Protein AF-X1NZ89-F1 (afdb_monomer)

Foldseek 3Di:
DCVVVVHDDDDDDDPDPVSCVLVVLVVQLLVVLLLAEEEEEADLDDPPVVDDPCVVPPPCPDPVNQVVSCVPRNYHYDYDYLVRLVVLLVVDDLVNQVVVLVVVCVQAPEADQADSVLSSSLSSSLVSQVVVCVVSVHQAYEYQQVVCVVVVSGPAGNQVNQQVSLLVLRQYDYNSPPVSSSVQSSCCSSQVFGDDDFDWDQDVVVRDIDTDDSHHHLCRVNPDGHHHYFAADPVRSHGTD

Secondary structure (DSSP, 8-state):
-GGGGT--------S-GGGGHHHHHHHHHHHHHHT-EEEEE------GGGS-GGGSS-TTTSHHHHHHHHHHT--EEEEE-HHHHHHHHHHS-HHHHHHHHHHHHHHSSEESSS-HHHHHHHHHHHHHHHHHHHHTT-SEEEE-HHHHHHTT-SSS-SHHHHHHHHHTT--EESTT-HHHHHHHHHHHHHHSSPP---EEEEETTTTEEEEE-S---TTTTSS-PPP-EE---TTTS-S--

Structure (mmCIF, N/CA/C/O backbone):
data_AF-X1NZ89-F1
#
_entry.id   AF-X1NZ89-F1
#
loop_
_atom_site.group_PDB
_atom_site.id
_atom_site.type_symbol
_atom_site.label_atom_id
_atom_site.label_alt_id
_atom_site.label_comp_id
_atom_site.label_asym_id
_atom_site.label_entity_id
_atom_site.label_seq_id
_atom_site.pdbx_PDB_ins_code
_atom_site.Cartn_x
_atom_site.Cartn_y
_atom_site.Cartn_z
_atom_site.occupancy
_atom_site.B_iso_or_equiv
_atom_site.auth_seq_id
_atom_site.auth_comp_id
_atom_site.auth_asym_id
_atom_site.auth_atom_id
_atom_site.pdbx_PDB_model_num
ATOM 1 N N . GLY A 1 1 ? -19.855 11.292 36.347 1.00 72.06 1 GLY A N 1
ATOM 2 C CA . GLY A 1 1 ? -19.591 9.988 35.694 1.00 72.06 1 GLY A CA 1
ATOM 3 C C . GLY A 1 1 ? -18.723 10.187 34.463 1.00 72.06 1 GLY A C 1
ATOM 4 O O . GLY A 1 1 ? -18.708 11.294 33.949 1.00 72.06 1 GLY A O 1
ATOM 5 N N . LEU A 1 2 ? -18.028 9.150 33.982 1.00 78.50 2 LEU A N 1
ATOM 6 C CA . LEU A 1 2 ? -16.991 9.249 32.931 1.00 78.50 2 LEU A CA 1
ATOM 7 C C . LEU A 1 2 ? -17.423 10.021 31.665 1.00 78.50 2 LEU A C 1
ATOM 9 O O . LEU A 1 2 ? -16.663 10.844 31.164 1.00 78.50 2 LEU A O 1
ATOM 13 N N . ARG A 1 3 ? -18.667 9.837 31.193 1.00 74.81 3 ARG A N 1
ATOM 14 C CA . ARG A 1 3 ? -19.214 10.595 30.048 1.00 74.81 3 ARG A CA 1
ATOM 15 C C . ARG A 1 3 ? -19.341 12.099 30.318 1.00 74.81 3 ARG A C 1
ATOM 17 O O . ARG A 1 3 ? -19.045 12.898 29.440 1.00 74.81 3 ARG A O 1
ATOM 24 N N . ALA A 1 4 ? -19.732 12.486 31.534 1.00 80.00 4 ALA A N 1
ATOM 25 C CA . ALA A 1 4 ? -19.835 13.893 31.940 1.00 80.00 4 ALA A CA 1
ATOM 26 C C . ALA A 1 4 ? -18.459 14.582 32.018 1.00 80.00 4 ALA A C 1
ATOM 28 O O . ALA A 1 4 ? -18.379 15.802 31.968 1.00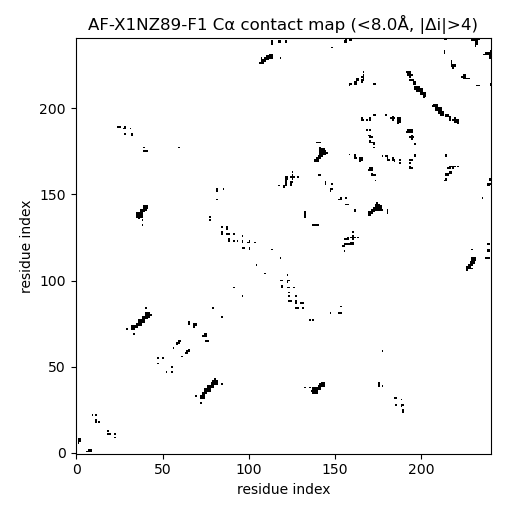 80.00 4 ALA A O 1
ATOM 29 N N . SER A 1 5 ? -17.381 13.799 32.101 1.00 83.69 5 SER A N 1
ATOM 30 C CA . SER A 1 5 ? -15.994 14.271 32.058 1.00 83.69 5 SER A CA 1
ATOM 31 C C . SER A 1 5 ? -15.418 14.311 30.633 1.00 83.69 5 SER A C 1
ATOM 33 O O . SER A 1 5 ? -14.216 14.492 30.473 1.00 83.69 5 SER A O 1
ATOM 35 N N . GLY A 1 6 ? -16.239 14.098 29.594 1.00 84.44 6 GLY A N 1
ATOM 36 C CA . GLY A 1 6 ? -15.806 14.117 28.191 1.00 84.44 6 GLY A CA 1
ATOM 37 C C . GLY A 1 6 ? -15.004 12.888 27.750 1.00 84.44 6 GLY A C 1
ATOM 38 O O . GLY A 1 6 ? -14.500 12.849 26.627 1.00 84.44 6 GLY A O 1
ATOM 39 N N . VAL A 1 7 ? -14.888 11.865 28.603 1.00 84.62 7 VAL A N 1
ATOM 40 C CA . VAL A 1 7 ? -14.206 10.614 28.258 1.00 84.62 7 VAL A CA 1
ATOM 41 C C . VAL A 1 7 ? -15.066 9.843 27.256 1.00 84.62 7 VAL A C 1
ATOM 43 O O . VAL A 1 7 ? -16.258 9.621 27.486 1.00 84.62 7 VAL A O 1
ATOM 46 N N . LYS A 1 8 ? -14.464 9.406 26.144 1.00 83.38 8 LYS A N 1
ATOM 47 C CA . LYS A 1 8 ? -15.113 8.487 25.199 1.00 83.38 8 LYS A CA 1
ATOM 48 C C . LYS A 1 8 ? -15.183 7.099 25.841 1.00 83.38 8 LYS A C 1
ATOM 50 O O . LYS A 1 8 ? -14.147 6.534 26.178 1.00 83.38 8 LYS A O 1
ATOM 55 N N . VAL A 1 9 ? -16.392 6.567 26.026 1.00 86.81 9 VAL A N 1
ATOM 56 C CA . VAL A 1 9 ? -16.633 5.290 26.722 1.00 86.81 9 VAL A CA 1
ATOM 57 C C . VAL A 1 9 ? -17.448 4.354 25.839 1.00 86.81 9 VAL A C 1
ATOM 59 O O . VAL A 1 9 ? -18.525 4.735 25.374 1.00 86.81 9 VAL A O 1
ATOM 62 N N . LEU A 1 10 ? -16.967 3.121 25.689 1.00 86.00 10 LEU A N 1
ATOM 63 C CA . LEU A 1 10 ? -17.721 1.986 25.163 1.00 86.00 10 LEU A CA 1
ATOM 64 C C . LEU A 1 10 ? -18.166 1.126 26.355 1.00 86.00 10 LEU A C 1
ATOM 66 O O . LEU A 1 10 ? -17.327 0.673 27.129 1.00 86.00 10 LEU A O 1
ATOM 70 N N . SER A 1 11 ? -19.476 0.978 26.558 1.00 88.75 11 SER A N 1
ATOM 71 C CA . SER A 1 11 ? -20.034 0.211 27.678 1.00 88.75 11 SER A CA 1
ATOM 72 C C . SER A 1 11 ? -20.469 -1.159 27.181 1.00 88.75 11 SER A C 1
ATOM 74 O O . SER A 1 11 ? -21.190 -1.244 26.192 1.00 88.75 11 SER A O 1
ATOM 76 N N . VAL A 1 12 ? -20.043 -2.201 27.889 1.00 91.62 12 VAL A N 1
ATOM 77 C CA . VAL A 1 12 ? -20.444 -3.589 27.653 1.00 91.62 12 VAL A CA 1
ATOM 78 C C . VAL A 1 12 ? -21.162 -4.055 28.909 1.00 91.62 12 VAL A C 1
ATOM 80 O O . VAL A 1 12 ? -20.612 -3.948 30.004 1.00 91.62 12 VAL A O 1
ATOM 83 N N . SER A 1 13 ? -22.403 -4.508 28.769 1.00 92.62 13 SER A N 1
ATOM 84 C CA . SER A 1 13 ? -23.182 -5.089 29.861 1.00 92.62 13 SER A CA 1
ATOM 85 C C . SER A 1 13 ? -23.548 -6.505 29.449 1.00 92.62 13 SER A C 1
ATOM 87 O O . SER A 1 13 ? -24.504 -6.707 28.709 1.00 92.62 13 SER A O 1
ATOM 89 N N . SER A 1 14 ? -22.723 -7.463 29.865 1.00 92.62 14 SER A N 1
ATOM 90 C CA . SER A 1 14 ? -22.901 -8.881 29.566 1.00 92.62 14 SER A CA 1
ATOM 91 C C . SER A 1 14 ? -22.328 -9.743 30.689 1.00 92.62 14 SER A C 1
ATOM 93 O O . SER A 1 14 ? -21.400 -9.324 31.386 1.00 92.62 14 SER A O 1
ATOM 95 N N . SER A 1 15 ? -22.897 -10.934 30.868 1.00 94.06 15 SER A N 1
ATOM 96 C CA . SER A 1 15 ? -22.348 -12.007 31.701 1.00 94.06 15 SER A CA 1
ATOM 97 C C . SER A 1 15 ? -21.377 -12.917 30.941 1.00 94.06 15 SER A C 1
ATOM 99 O O . SER A 1 15 ? -20.668 -13.692 31.577 1.00 94.06 15 SER A O 1
ATOM 101 N N . GLU A 1 16 ? -21.327 -12.822 29.609 1.00 96.12 16 GLU A N 1
ATOM 102 C CA . GLU A 1 16 ? -20.493 -13.657 28.744 1.00 96.12 16 GLU A CA 1
ATOM 103 C C . GLU A 1 16 ? -19.138 -12.980 28.465 1.00 96.12 16 GLU A C 1
ATOM 105 O O . GLU A 1 16 ? -19.098 -11.900 27.870 1.00 96.12 16 GLU A O 1
ATOM 110 N N . PRO A 1 17 ? -17.993 -13.593 28.827 1.00 91.69 17 PRO A N 1
ATOM 111 C CA . PRO A 1 17 ? -16.677 -12.993 28.588 1.00 91.69 17 PRO A CA 1
ATOM 112 C C . PRO A 1 17 ? -16.367 -12.713 27.110 1.00 91.69 17 PRO A C 1
ATOM 114 O O . PRO A 1 17 ? -15.635 -11.772 26.803 1.00 91.69 17 PRO A O 1
ATOM 117 N N . ASN A 1 18 ? -16.926 -13.510 26.193 1.00 95.75 18 ASN A N 1
ATOM 118 C CA . ASN A 1 18 ? -16.698 -13.366 24.752 1.00 95.75 18 ASN A CA 1
ATOM 119 C C . ASN A 1 18 ? -17.265 -12.057 24.183 1.00 95.75 18 ASN A C 1
ATOM 121 O O . ASN A 1 18 ? -16.735 -11.552 23.195 1.00 95.75 18 ASN A O 1
ATOM 125 N N . ASP A 1 19 ? -18.250 -11.445 24.843 1.00 94.81 19 ASP A N 1
ATOM 126 C CA . ASP A 1 19 ? -18.831 -10.168 24.414 1.00 94.81 19 ASP A CA 1
ATOM 127 C C . ASP A 1 19 ? -17.854 -8.991 24.578 1.00 94.81 19 ASP A C 1
ATOM 129 O O . ASP A 1 19 ? -18.090 -7.892 24.075 1.00 94.81 19 ASP A O 1
ATOM 133 N N . LEU A 1 20 ? -16.719 -9.204 25.256 1.00 93.62 20 LEU A N 1
ATOM 134 C CA . LEU A 1 20 ? -15.634 -8.227 25.344 1.00 93.62 20 LEU A CA 1
ATOM 135 C C . LEU A 1 20 ? -14.729 -8.219 24.105 1.00 93.62 20 LEU A C 1
ATOM 137 O O . LEU A 1 20 ? -14.008 -7.241 23.907 1.00 93.62 20 LEU A O 1
ATOM 141 N N . ILE A 1 21 ? -14.750 -9.261 23.266 1.00 93.00 21 ILE A N 1
ATOM 142 C CA . ILE A 1 21 ? -13.805 -9.414 22.148 1.00 93.00 21 ILE A CA 1
ATOM 143 C C . ILE A 1 21 ? -13.943 -8.263 21.142 1.00 93.00 21 ILE A C 1
ATOM 145 O O . ILE A 1 21 ? -12.955 -7.596 20.836 1.00 93.00 21 ILE A O 1
ATOM 149 N N . GLU A 1 22 ? -15.152 -7.979 20.654 1.00 91.56 22 GLU A N 1
ATOM 150 C CA . GLU A 1 22 ? -15.392 -6.898 19.684 1.00 91.56 22 GLU A CA 1
ATOM 151 C C . GLU A 1 22 ? -15.051 -5.495 20.239 1.00 91.56 22 GLU A C 1
ATOM 153 O O . GLU A 1 22 ? -14.319 -4.743 19.579 1.00 91.56 22 GLU A O 1
ATOM 158 N N . PRO A 1 23 ? -15.485 -5.124 21.463 1.00 93.50 23 PRO A N 1
ATOM 159 C CA . PRO A 1 23 ? -15.045 -3.903 22.136 1.00 93.50 23 PRO A CA 1
ATOM 160 C C . PRO A 1 23 ? -13.525 -3.769 22.253 1.00 93.50 23 PRO A C 1
ATOM 162 O O . PRO A 1 23 ? -12.972 -2.706 21.957 1.00 93.50 23 PRO A O 1
ATOM 165 N N . LEU A 1 24 ? -12.833 -4.836 22.659 1.00 93.69 24 LEU A N 1
ATOM 166 C CA . LEU A 1 24 ? -11.377 -4.832 22.796 1.00 93.69 24 LEU A CA 1
ATOM 167 C C . LEU A 1 24 ? -10.685 -4.700 21.436 1.00 93.69 24 LEU A C 1
ATOM 169 O O . LEU A 1 24 ? -9.751 -3.907 21.314 1.00 93.69 24 LEU A O 1
ATOM 173 N N . ASN A 1 25 ? -11.180 -5.384 20.400 1.00 93.69 25 ASN A N 1
ATOM 174 C CA . ASN A 1 25 ? -10.688 -5.241 19.026 1.00 93.69 25 ASN A CA 1
ATOM 175 C C . ASN A 1 25 ? -10.875 -3.812 18.499 1.00 93.69 25 ASN A C 1
ATOM 177 O O . ASN A 1 25 ? -9.984 -3.267 17.844 1.00 93.69 25 ASN A O 1
ATOM 181 N N . THR A 1 26 ? -11.987 -3.162 18.846 1.00 92.94 26 THR A N 1
ATOM 182 C CA . THR A 1 26 ? -12.236 -1.754 18.502 1.00 92.94 26 THR A CA 1
ATOM 183 C C . THR A 1 26 ? -11.223 -0.829 19.185 1.00 92.94 26 THR A C 1
ATOM 185 O O . THR A 1 26 ? -10.640 0.044 18.541 1.00 92.94 26 THR A O 1
ATOM 188 N N . ILE A 1 27 ? -10.957 -1.028 20.481 1.00 93.56 27 ILE A N 1
ATOM 189 C CA . ILE A 1 27 ? -9.958 -0.237 21.222 1.00 93.56 27 ILE A CA 1
ATOM 190 C C . ILE A 1 27 ? -8.552 -0.471 20.655 1.00 93.56 27 ILE A C 1
ATOM 192 O O . ILE A 1 27 ? -7.808 0.492 20.449 1.00 93.56 27 ILE A O 1
ATOM 196 N N . LYS A 1 28 ? -8.202 -1.728 20.357 1.00 95.44 28 LYS A N 1
ATOM 197 C CA . LYS A 1 28 ? -6.934 -2.096 19.718 1.00 95.44 28 LYS A CA 1
ATOM 198 C C . LYS A 1 28 ? -6.775 -1.407 18.362 1.00 95.44 28 LYS A C 1
ATOM 200 O O . LYS A 1 28 ? -5.748 -0.785 18.131 1.00 95.44 28 LYS A O 1
ATOM 205 N N . THR A 1 29 ? -7.808 -1.418 17.520 1.00 95.44 29 THR A N 1
ATOM 206 C CA . THR A 1 29 ? -7.816 -0.729 16.215 1.00 95.44 29 THR A CA 1
ATOM 207 C C . THR A 1 29 ? -7.494 0.758 16.364 1.00 95.44 29 THR A C 1
ATOM 209 O O . THR A 1 29 ? -6.679 1.298 15.621 1.00 95.44 29 THR A O 1
ATOM 212 N N . ILE A 1 30 ? -8.089 1.435 17.352 1.00 94.56 30 ILE A N 1
ATOM 213 C CA . ILE A 1 30 ? -7.799 2.852 17.623 1.00 94.56 30 ILE A CA 1
ATOM 214 C C . ILE A 1 30 ? -6.329 3.048 18.023 1.00 94.56 30 ILE A C 1
ATOM 216 O O . ILE A 1 30 ? -5.727 4.057 17.654 1.00 94.56 30 ILE A O 1
ATOM 220 N N . ALA A 1 31 ? -5.746 2.123 18.789 1.00 95.62 31 ALA A N 1
ATOM 221 C CA . ALA A 1 31 ? -4.328 2.171 19.138 1.00 95.62 31 ALA A CA 1
ATOM 222 C C . ALA A 1 31 ? -3.432 1.941 17.909 1.00 95.62 31 ALA A C 1
ATOM 224 O O . ALA A 1 31 ? -2.504 2.719 17.695 1.00 95.62 31 ALA A O 1
ATOM 225 N N . ASP A 1 32 ? -3.754 0.955 17.071 1.00 97.19 32 ASP A N 1
ATOM 226 C CA . ASP A 1 32 ? -3.005 0.637 15.851 1.00 97.19 32 ASP A CA 1
ATOM 227 C C . ASP A 1 32 ? -3.028 1.807 14.850 1.00 97.19 32 ASP A C 1
ATOM 229 O O . ASP A 1 32 ? -1.986 2.182 14.315 1.00 97.19 32 ASP A O 1
ATOM 233 N N . LEU A 1 33 ? -4.172 2.485 14.677 1.00 97.19 33 LEU A N 1
ATOM 234 C CA . LEU A 1 33 ? -4.273 3.695 13.844 1.00 97.19 33 LEU A CA 1
ATOM 235 C C . LEU A 1 33 ? -3.361 4.832 14.328 1.00 97.19 33 LEU A C 1
ATOM 237 O O . LEU A 1 33 ? -2.791 5.555 13.514 1.00 97.19 33 LEU A O 1
ATOM 241 N N . LYS A 1 34 ? -3.166 4.986 15.644 1.00 97.31 34 LYS A N 1
ATOM 242 C CA . LYS A 1 34 ? -2.241 5.997 16.193 1.00 97.31 34 LYS A CA 1
ATOM 243 C C . LYS A 1 34 ? -0.773 5.673 15.916 1.00 97.31 34 LYS A C 1
ATOM 245 O O . LYS A 1 34 ? 0.068 6.570 15.999 1.00 97.31 34 LYS A O 1
ATOM 250 N N . LEU A 1 35 ? -0.469 4.407 15.634 1.00 97.25 35 LEU A N 1
ATOM 251 C CA . LEU A 1 35 ? 0.860 3.919 15.272 1.00 97.25 35 LEU A CA 1
ATOM 252 C C . LEU A 1 35 ? 1.080 3.896 13.753 1.00 97.25 35 LEU A C 1
ATOM 254 O O . LEU A 1 35 ? 2.197 3.621 13.312 1.00 97.25 35 LEU A O 1
ATOM 258 N N . LEU A 1 36 ? 0.053 4.198 12.953 1.00 98.31 36 LEU A N 1
ATOM 259 C CA . LEU A 1 36 ? 0.172 4.272 11.503 1.00 98.31 36 LEU A CA 1
ATOM 260 C C . LEU A 1 36 ? 0.980 5.515 11.093 1.00 98.31 36 LEU A C 1
ATOM 262 O O . LEU A 1 36 ? 0.595 6.668 11.316 1.00 98.31 36 LEU A O 1
ATOM 266 N N . ARG A 1 37 ? 2.117 5.244 10.460 1.00 98.31 37 ARG A N 1
ATOM 267 C CA . ARG A 1 37 ? 3.016 6.183 9.800 1.00 98.31 37 ARG A CA 1
ATOM 268 C C . ARG A 1 37 ? 2.952 5.906 8.300 1.00 98.31 37 ARG A C 1
ATOM 270 O O . ARG A 1 37 ? 3.515 4.924 7.817 1.00 98.31 37 ARG A O 1
ATOM 277 N N . LEU A 1 38 ? 2.224 6.748 7.578 1.00 97.94 38 LEU A N 1
ATOM 278 C CA . LEU A 1 38 ? 1.963 6.587 6.153 1.00 97.94 38 LEU A CA 1
ATOM 279 C C . LEU A 1 38 ? 3.066 7.247 5.323 1.00 97.94 38 LEU A C 1
ATOM 281 O O . LEU A 1 38 ? 3.240 8.462 5.388 1.00 97.94 38 LEU A O 1
ATOM 285 N N . LEU A 1 39 ? 3.774 6.465 4.510 1.00 98.25 39 LEU A N 1
ATOM 286 C CA . LEU A 1 39 ? 4.661 6.993 3.479 1.00 98.25 39 LEU A CA 1
ATOM 287 C C . LEU A 1 39 ? 3.846 7.376 2.239 1.00 98.25 39 LEU A C 1
ATOM 289 O O . LEU A 1 39 ? 3.203 6.523 1.630 1.00 98.25 39 LEU A O 1
ATOM 293 N N . VAL A 1 40 ? 3.923 8.645 1.845 1.00 96.44 40 VAL A N 1
ATOM 294 C CA . VAL A 1 40 ? 3.316 9.181 0.622 1.00 96.44 40 VAL A CA 1
ATOM 295 C C . VAL A 1 40 ? 4.425 9.578 -0.345 1.00 96.44 40 VAL A C 1
ATOM 297 O O . VAL A 1 40 ? 5.171 10.528 -0.096 1.00 96.44 40 VAL A O 1
ATOM 300 N N . VAL A 1 41 ? 4.533 8.865 -1.467 1.00 96.31 41 VAL A N 1
ATOM 301 C CA . VAL A 1 41 ? 5.479 9.216 -2.533 1.00 96.31 41 VAL A CA 1
ATOM 302 C C . VAL A 1 41 ? 4.790 10.096 -3.574 1.00 96.31 41 VAL A C 1
ATOM 304 O O . VAL A 1 41 ? 3.903 9.647 -4.300 1.00 96.31 41 VAL A O 1
ATOM 307 N N . ARG A 1 42 ? 5.198 11.361 -3.656 1.00 91.19 42 ARG A N 1
ATOM 308 C CA . ARG A 1 42 ? 4.694 12.352 -4.617 1.00 91.19 42 ARG A CA 1
ATOM 309 C C . ARG A 1 42 ? 5.676 13.521 -4.688 1.00 91.19 42 ARG A C 1
ATOM 311 O O . ARG A 1 42 ? 6.270 13.901 -3.681 1.00 91.19 42 ARG A O 1
ATOM 318 N N . ASP A 1 43 ? 5.822 14.124 -5.862 1.00 87.19 43 ASP A N 1
ATOM 319 C CA . ASP A 1 43 ? 6.502 15.417 -5.974 1.00 87.19 43 ASP A CA 1
ATOM 320 C C . ASP A 1 43 ? 5.540 16.520 -5.520 1.00 87.19 43 ASP A C 1
ATOM 322 O O . ASP A 1 43 ? 4.428 16.615 -6.027 1.00 87.19 43 ASP A O 1
ATOM 326 N N . LEU A 1 44 ? 5.936 17.327 -4.536 1.00 74.69 44 LEU A N 1
ATOM 327 C CA . LEU A 1 44 ? 5.081 18.391 -3.990 1.00 74.69 44 LEU A CA 1
ATOM 328 C C . LEU A 1 44 ? 5.181 19.694 -4.797 1.00 74.69 44 LEU A C 1
ATOM 330 O O . LEU A 1 44 ? 4.255 20.504 -4.785 1.00 74.69 44 LEU A O 1
ATOM 334 N N . GLU A 1 45 ? 6.275 19.877 -5.534 1.00 67.75 45 GLU A N 1
ATOM 335 C CA . GLU A 1 45 ? 6.476 21.016 -6.425 1.00 67.75 45 GLU A CA 1
ATOM 336 C C . GLU A 1 45 ? 5.730 20.786 -7.745 1.00 67.75 45 GLU A C 1
ATOM 338 O O . GLU A 1 45 ? 6.087 19.911 -8.534 1.00 67.75 45 GLU A O 1
ATOM 343 N N . HIS A 1 46 ? 4.689 21.581 -7.993 1.00 61.31 46 HIS A N 1
ATOM 344 C CA . HIS A 1 46 ? 3.909 21.531 -9.227 1.00 61.31 46 HIS A CA 1
ATOM 345 C C . HIS A 1 46 ? 4.054 22.846 -9.993 1.00 61.31 46 HIS A C 1
ATOM 347 O O . HIS A 1 46 ? 4.072 23.930 -9.408 1.00 61.31 46 HIS A O 1
ATOM 353 N N . ASN A 1 47 ? 4.103 22.774 -11.328 1.00 59.34 47 ASN A N 1
ATOM 354 C CA . ASN A 1 47 ? 3.877 23.965 -12.141 1.00 59.34 47 ASN A CA 1
ATOM 355 C C . ASN A 1 47 ? 2.386 24.314 -12.087 1.00 59.34 47 ASN A C 1
ATOM 357 O O . ASN A 1 47 ? 1.586 23.792 -12.866 1.00 59.34 47 ASN A O 1
ATOM 361 N N . ASN A 1 48 ? 2.041 25.215 -11.172 1.00 58.59 48 ASN A N 1
ATOM 362 C CA . ASN A 1 48 ? 0.686 25.708 -10.951 1.00 58.59 48 ASN A CA 1
ATOM 363 C C . ASN A 1 48 ? 0.004 26.203 -12.246 1.00 58.59 48 ASN A C 1
ATOM 365 O O . ASN A 1 48 ? -1.198 26.049 -12.402 1.00 58.59 48 ASN A O 1
ATOM 369 N N . ALA A 1 49 ? 0.740 26.662 -13.263 1.00 61.41 49 ALA A N 1
ATOM 370 C CA . ALA A 1 49 ? 0.130 27.085 -14.528 1.00 61.41 49 ALA A CA 1
ATOM 371 C C . ALA A 1 49 ? -0.593 25.960 -15.308 1.00 61.41 49 ALA A C 1
ATOM 373 O O . ALA A 1 49 ? -1.320 26.252 -16.255 1.00 61.41 49 ALA A O 1
ATOM 374 N N . LYS A 1 50 ? -0.382 24.682 -14.956 1.00 58.06 50 LYS A N 1
ATOM 375 C CA . LYS A 1 50 ? -0.980 23.518 -15.637 1.00 58.06 50 LYS A CA 1
ATOM 376 C C . LYS A 1 50 ? -2.143 22.871 -14.878 1.00 58.06 50 LYS A C 1
ATOM 378 O O . LYS A 1 50 ? -2.714 21.907 -15.383 1.00 58.06 50 LYS A O 1
ATOM 383 N N . TYR A 1 51 ? -2.478 23.367 -13.688 1.00 57.09 51 TYR A N 1
ATOM 384 C CA . TYR A 1 51 ? -3.473 22.761 -12.805 1.00 57.09 51 TYR A CA 1
ATOM 385 C C . TYR A 1 51 ? -4.617 23.726 -12.504 1.00 57.09 51 TYR A C 1
ATOM 387 O O . TYR A 1 51 ? -4.444 24.942 -12.490 1.00 57.09 51 TYR A O 1
ATOM 395 N N . ASP A 1 52 ? -5.802 23.166 -12.260 1.00 59.38 52 ASP A N 1
ATOM 396 C CA . ASP A 1 52 ? -6.949 23.938 -11.792 1.00 59.38 52 ASP A CA 1
ATOM 397 C C . ASP A 1 52 ? -6.586 24.647 -10.472 1.00 59.38 52 ASP A C 1
ATOM 399 O O . ASP A 1 52 ? -6.125 23.976 -9.544 1.00 59.38 52 ASP A O 1
ATOM 403 N N . PRO A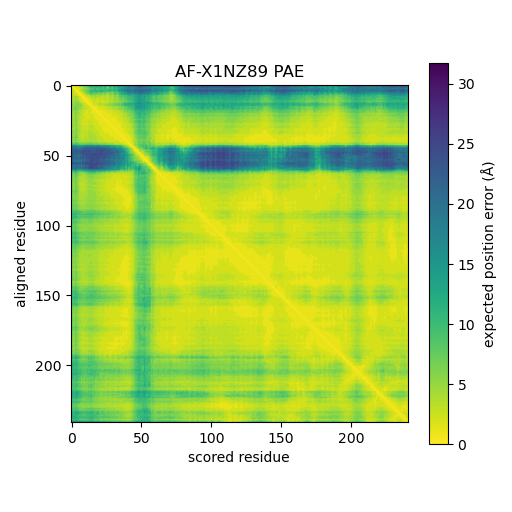 1 53 ? -6.818 25.965 -10.338 1.00 60.28 53 PRO A N 1
ATOM 404 C CA . PRO A 1 53 ? -6.497 26.711 -9.126 1.00 60.28 53 PRO A CA 1
ATOM 405 C C . PRO A 1 53 ? -7.090 26.162 -7.825 1.00 60.28 53 PRO A C 1
ATOM 407 O O . PRO A 1 53 ? -6.542 26.376 -6.746 1.00 60.28 53 PRO A O 1
ATOM 410 N N . ARG A 1 54 ? -8.190 25.405 -7.906 1.00 56.78 54 ARG A N 1
ATOM 411 C CA . ARG A 1 54 ? -8.805 24.714 -6.760 1.00 56.78 54 ARG A CA 1
ATOM 412 C C . ARG A 1 54 ? -7.968 23.533 -6.254 1.00 56.78 54 ARG A C 1
ATOM 414 O O . ARG A 1 54 ? -8.270 22.988 -5.195 1.00 56.78 54 ARG A O 1
ATOM 421 N N . MET A 1 55 ? -6.945 23.128 -7.004 1.00 54.12 55 MET A N 1
ATOM 422 C CA . MET A 1 55 ? -5.999 22.060 -6.677 1.00 54.12 55 MET A CA 1
ATOM 423 C C . MET A 1 55 ? -4.609 22.586 -6.277 1.00 54.12 55 MET A C 1
ATOM 425 O O . MET A 1 55 ? -3.717 21.771 -6.063 1.00 54.12 55 MET A O 1
ATOM 429 N N . TYR A 1 56 ? -4.413 23.910 -6.143 1.00 52.94 56 TYR A N 1
ATOM 430 C CA . TYR A 1 56 ? -3.117 24.507 -5.762 1.00 52.94 56 TYR A CA 1
ATOM 431 C C . TYR A 1 56 ? -2.619 24.099 -4.378 1.00 52.94 56 TYR A C 1
ATOM 433 O O . TYR A 1 56 ? -1.423 23.918 -4.181 1.00 52.94 56 TYR A O 1
ATOM 441 N N . GLU A 1 57 ? -3.539 23.875 -3.447 1.00 53.31 57 GLU A N 1
ATOM 442 C CA . GLU A 1 57 ? -3.297 23.046 -2.277 1.00 53.31 57 GLU A CA 1
ATOM 443 C C . GLU A 1 57 ? -4.417 22.015 -2.244 1.00 53.31 57 GLU A C 1
ATOM 445 O O . GLU A 1 57 ? -5.543 22.349 -1.855 1.00 53.31 57 GLU A O 1
ATOM 450 N N . PRO A 1 58 ? -4.183 20.767 -2.683 1.00 60.28 58 PRO A N 1
ATOM 451 C CA . PRO A 1 58 ? -5.208 19.755 -2.542 1.00 60.28 58 PRO A CA 1
ATOM 452 C C . PRO A 1 58 ? -5.518 19.661 -1.049 1.00 60.28 58 PRO A C 1
ATOM 454 O O . PRO A 1 58 ? -4.621 19.424 -0.233 1.00 60.28 58 PRO A O 1
ATOM 457 N N . ARG A 1 59 ? -6.792 19.872 -0.694 1.00 58.34 59 ARG A N 1
ATOM 458 C CA . ARG A 1 59 ? -7.307 19.906 0.690 1.00 58.34 59 ARG A CA 1
ATOM 459 C C . ARG A 1 59 ? -6.935 18.675 1.532 1.00 58.34 59 ARG A C 1
ATOM 461 O O . ARG A 1 59 ? -7.160 18.689 2.733 1.00 58.34 59 ARG A O 1
ATOM 468 N N . TRP A 1 60 ? -6.361 17.655 0.903 1.00 65.25 60 TRP A N 1
ATOM 469 C CA . TRP A 1 60 ? -6.060 16.313 1.390 1.00 65.25 60 TRP A CA 1
ATOM 470 C C . TRP A 1 60 ? -4.549 16.008 1.477 1.00 65.25 60 TRP A C 1
ATOM 472 O O . TRP A 1 60 ? -4.179 14.886 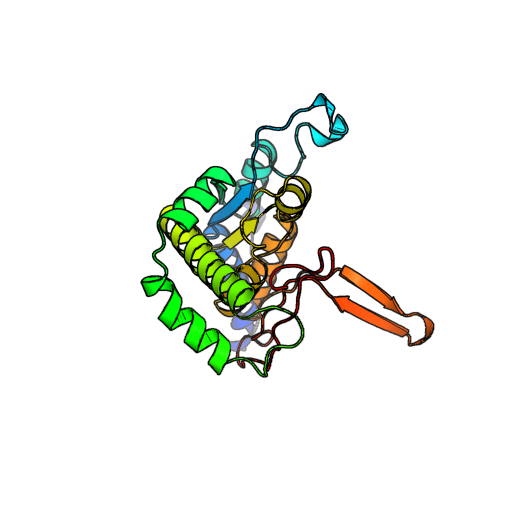1.786 1.00 65.25 60 TRP A O 1
ATOM 482 N N . ILE A 1 61 ? -3.643 16.954 1.181 1.00 69.88 61 ILE A N 1
ATOM 483 C CA . ILE A 1 61 ? -2.181 16.719 1.316 1.00 69.88 61 ILE A CA 1
ATOM 484 C C . ILE A 1 61 ? -1.429 17.831 2.062 1.00 69.88 61 ILE A C 1
ATOM 486 O O . ILE A 1 61 ? -0.293 17.632 2.499 1.00 69.88 61 ILE A O 1
ATOM 490 N N . GLY A 1 62 ? -2.060 18.993 2.251 1.00 76.06 62 GLY A N 1
ATOM 491 C CA . GLY A 1 62 ? -1.453 20.132 2.939 1.00 76.06 62 GLY A CA 1
ATOM 492 C C . GLY A 1 62 ? -1.304 19.946 4.461 1.00 76.06 62 GLY A C 1
ATOM 493 O O . GLY A 1 62 ? -1.913 19.048 5.056 1.00 76.06 62 GLY A O 1
ATOM 494 N N . PRO A 1 63 ? -0.552 20.833 5.142 1.00 81.38 63 PRO A N 1
ATOM 495 C CA . PRO A 1 63 ? -0.315 20.747 6.587 1.00 81.38 63 PRO A CA 1
ATOM 496 C C . PRO A 1 63 ? -1.598 20.735 7.431 1.00 81.38 63 PRO A C 1
ATOM 498 O O . PRO A 1 63 ? -1.631 20.138 8.505 1.00 81.38 63 PRO A O 1
ATOM 501 N N . ALA A 1 64 ? -2.667 21.388 6.961 1.00 84.75 64 ALA A N 1
ATOM 502 C CA . ALA A 1 64 ? -3.963 21.390 7.640 1.00 84.75 64 ALA A CA 1
ATOM 503 C C . ALA A 1 64 ? -4.593 19.991 7.700 1.00 84.75 64 ALA A C 1
ATOM 505 O O . ALA A 1 64 ? -5.079 19.584 8.753 1.00 84.75 64 ALA A O 1
ATOM 506 N N . TYR A 1 65 ? -4.526 19.238 6.604 1.00 86.81 65 TYR A N 1
ATOM 507 C CA . TYR A 1 65 ? -5.049 17.880 6.549 1.00 86.81 65 TYR A CA 1
ATOM 508 C C . TYR A 1 65 ? -4.199 16.908 7.367 1.00 86.81 65 TYR A C 1
ATOM 510 O O . TYR A 1 65 ? -4.741 16.107 8.118 1.00 86.81 65 TYR A O 1
ATOM 518 N N . GLN A 1 66 ? -2.871 17.048 7.343 1.00 89.38 66 GLN A N 1
ATOM 519 C CA . GLN A 1 66 ? -1.992 16.265 8.220 1.00 89.38 66 GLN A CA 1
ATOM 520 C C . GLN A 1 66 ? -2.319 16.487 9.705 1.00 89.38 66 GLN A C 1
ATOM 522 O O . GLN A 1 66 ? -2.401 15.528 10.473 1.00 89.38 66 GLN A O 1
ATOM 527 N N . ARG A 1 67 ? -2.569 17.742 10.113 1.00 90.81 67 ARG A N 1
ATOM 528 C CA . ARG A 1 67 ? -3.039 18.053 11.475 1.00 90.81 67 ARG A CA 1
ATOM 529 C C . ARG A 1 67 ? -4.383 17.396 11.773 1.00 90.81 67 ARG A C 1
ATOM 531 O O . ARG A 1 67 ? -4.545 16.850 12.860 1.00 90.81 67 ARG A O 1
ATOM 538 N N . LEU A 1 68 ? -5.315 17.416 10.820 1.00 92.19 68 LEU A N 1
ATOM 539 C CA . LEU A 1 68 ? -6.623 16.782 10.966 1.00 92.19 68 LEU A CA 1
ATOM 540 C C . LEU A 1 68 ? -6.498 15.264 11.157 1.00 92.19 68 LEU A C 1
ATOM 542 O O . LEU A 1 68 ? -7.061 14.725 12.106 1.00 92.19 68 LEU A O 1
ATOM 546 N N . LEU A 1 69 ? -5.708 14.584 10.323 1.00 93.75 69 LEU A N 1
ATOM 547 C CA . LEU A 1 69 ? -5.447 13.148 10.451 1.00 93.75 69 LEU A CA 1
ATOM 548 C C . LEU A 1 69 ? -4.792 12.802 11.787 1.00 93.75 69 LEU A C 1
ATOM 550 O O . LEU A 1 69 ? -5.202 11.848 12.456 1.00 93.75 69 LEU A O 1
ATOM 554 N N . LYS A 1 70 ? -3.828 13.617 12.227 1.00 95.25 70 LYS A N 1
ATOM 555 C CA . LYS A 1 70 ? -3.200 13.444 13.536 1.00 95.25 70 LYS A CA 1
ATOM 556 C C . LYS A 1 70 ? -4.196 13.642 14.678 1.00 95.25 70 LYS A C 1
ATOM 558 O O . LYS A 1 70 ? -4.161 12.887 15.644 1.00 95.25 70 LYS A O 1
ATOM 563 N N . GLN A 1 71 ? -5.083 14.629 14.576 1.00 94.94 71 GLN A N 1
ATOM 564 C CA . GLN A 1 71 ? -6.081 14.935 15.601 1.00 94.94 71 GLN A CA 1
ATOM 565 C C . GLN A 1 71 ? -7.182 13.869 15.686 1.00 94.94 71 GLN A C 1
ATOM 567 O O . GLN A 1 71 ? -7.587 13.502 16.789 1.00 94.94 71 GLN A O 1
ATOM 572 N N . ILE A 1 72 ? -7.681 13.387 14.544 1.00 93.81 72 ILE A N 1
ATOM 573 C CA . ILE A 1 72 ? -8.795 12.431 14.490 1.00 93.81 72 ILE A CA 1
ATOM 574 C C . ILE A 1 72 ? -8.308 11.007 14.766 1.00 93.81 72 ILE A C 1
ATOM 576 O O . ILE A 1 72 ? -8.866 10.327 15.628 1.00 93.81 72 ILE A O 1
ATOM 580 N N . PHE A 1 73 ? -7.272 10.562 14.051 1.00 95.50 73 PHE A N 1
ATOM 581 C CA . PHE A 1 73 ? -6.835 9.162 14.043 1.00 95.50 73 PHE A CA 1
ATOM 582 C C . PHE A 1 73 ? -5.495 8.937 14.750 1.00 95.50 73 PHE A C 1
ATOM 584 O O . PHE A 1 73 ? -5.197 7.822 15.165 1.00 95.50 73 PHE A O 1
ATOM 591 N N . GLY A 1 74 ? -4.681 9.983 14.915 1.00 96.44 74 GLY A N 1
ATOM 592 C CA . GLY A 1 74 ? -3.314 9.861 15.431 1.00 96.44 74 GLY A CA 1
ATOM 593 C C . GLY A 1 74 ? -2.266 9.515 14.373 1.00 96.44 74 GLY A C 1
ATOM 594 O O . GLY A 1 74 ? -1.091 9.408 14.728 1.00 96.44 74 GLY A O 1
ATOM 595 N N . ILE A 1 75 ? -2.673 9.423 13.106 1.00 97.31 75 ILE A N 1
ATOM 596 C CA . ILE A 1 75 ? -1.836 9.061 11.958 1.00 97.31 75 ILE A CA 1
ATOM 597 C C . ILE A 1 75 ? -0.807 10.161 11.679 1.00 97.31 75 ILE A C 1
ATOM 599 O O . ILE A 1 75 ? -1.096 11.352 11.816 1.00 97.31 75 ILE A O 1
ATOM 603 N N . THR A 1 76 ? 0.400 9.768 11.278 1.00 96.69 76 THR A N 1
ATOM 604 C CA . THR A 1 76 ? 1.433 10.687 10.768 1.00 96.69 76 THR A CA 1
ATOM 605 C C . THR A 1 76 ? 1.758 10.368 9.319 1.00 96.69 76 THR A C 1
ATOM 607 O O . THR A 1 76 ? 1.764 9.199 8.944 1.00 96.69 76 THR A O 1
ATOM 610 N N . ILE A 1 77 ? 2.076 11.389 8.526 1.00 95.00 77 ILE A N 1
ATOM 611 C CA . ILE A 1 77 ? 2.476 11.229 7.128 1.00 95.00 77 ILE A CA 1
ATOM 612 C C . ILE A 1 77 ? 3.953 11.584 6.978 1.00 95.00 77 ILE A C 1
ATOM 614 O O . ILE A 1 77 ? 4.400 12.609 7.485 1.00 95.00 77 ILE A O 1
ATOM 618 N N . GLU A 1 78 ? 4.677 10.746 6.247 1.00 95.50 78 GLU A N 1
ATOM 619 C CA . GLU A 1 78 ? 6.037 10.991 5.781 1.00 95.50 78 GLU A CA 1
ATOM 620 C C . GLU A 1 78 ? 6.008 11.150 4.262 1.00 95.50 78 GLU A C 1
ATOM 622 O O . GLU A 1 78 ? 5.469 10.296 3.557 1.00 95.50 78 GLU A O 1
ATOM 627 N N . PHE A 1 79 ? 6.598 12.224 3.740 1.00 94.12 79 PHE A N 1
ATOM 628 C CA . PHE A 1 79 ? 6.684 12.436 2.296 1.00 94.12 79 PHE A CA 1
ATOM 629 C C . PHE A 1 79 ? 8.034 11.986 1.738 1.00 94.12 79 PHE A C 1
ATOM 631 O O . PHE A 1 79 ? 9.085 12.123 2.374 1.00 94.12 79 PHE A O 1
ATOM 638 N N . ALA A 1 80 ? 7.995 11.493 0.504 1.00 96.06 80 ALA A N 1
ATOM 639 C CA . ALA A 1 80 ? 9.167 11.271 -0.329 1.00 96.06 80 ALA A CA 1
ATOM 640 C C . ALA A 1 80 ? 8.866 11.681 -1.775 1.00 96.06 80 ALA A C 1
ATOM 642 O O . ALA A 1 80 ? 7.734 11.583 -2.244 1.00 96.06 80 ALA A O 1
ATOM 643 N N . THR A 1 81 ? 9.889 12.129 -2.496 1.00 95.38 81 THR A N 1
ATOM 644 C CA . THR A 1 81 ? 9.762 12.508 -3.914 1.00 95.38 81 THR A CA 1
ATOM 645 C C . THR A 1 81 ? 9.971 11.302 -4.826 1.00 95.38 81 THR A C 1
ATOM 647 O O . THR A 1 81 ? 10.577 10.303 -4.421 1.00 95.38 81 THR A O 1
ATOM 650 N N . PHE A 1 82 ? 9.562 11.396 -6.096 1.00 95.50 82 PHE A N 1
ATOM 651 C CA . PHE A 1 82 ? 9.921 10.359 -7.071 1.00 95.50 82 PHE A CA 1
ATOM 652 C C . PHE A 1 82 ? 11.440 10.265 -7.241 1.00 95.50 82 PHE A C 1
ATOM 654 O O . PHE A 1 82 ? 11.974 9.165 -7.367 1.00 95.50 82 PHE A O 1
ATOM 661 N N . LYS A 1 83 ? 12.155 11.396 -7.164 1.00 95.75 83 LYS A N 1
ATOM 662 C CA . LYS A 1 83 ? 13.626 11.432 -7.191 1.00 95.75 83 LYS A CA 1
ATOM 663 C C . LYS A 1 83 ? 14.238 10.630 -6.042 1.00 95.75 83 LYS A C 1
ATOM 665 O O . LYS A 1 83 ? 15.192 9.884 -6.258 1.00 95.75 83 LYS A O 1
ATOM 670 N N . GLU A 1 84 ? 13.695 10.766 -4.833 1.00 97.44 84 GLU A N 1
ATOM 671 C CA . GLU A 1 84 ? 14.134 9.973 -3.685 1.00 97.44 84 GLU A CA 1
ATOM 672 C C . GLU A 1 84 ? 13.900 8.481 -3.944 1.00 97.44 84 GLU A C 1
ATOM 674 O O . GLU A 1 84 ? 14.851 7.707 -3.841 1.00 97.44 84 GLU A O 1
ATOM 679 N N . LEU A 1 85 ? 12.700 8.084 -4.387 1.00 97.88 85 LEU A N 1
ATOM 680 C CA . LEU A 1 85 ? 12.380 6.689 -4.719 1.00 97.88 85 LEU A CA 1
ATOM 681 C C . LEU A 1 85 ? 13.341 6.108 -5.777 1.00 97.88 85 LEU A C 1
ATOM 683 O O . LEU A 1 85 ? 13.888 5.020 -5.591 1.00 97.88 85 LEU A O 1
ATOM 687 N N . ILE A 1 86 ? 13.603 6.851 -6.856 1.00 97.62 86 ILE A N 1
ATOM 688 C CA . ILE A 1 86 ? 14.536 6.456 -7.926 1.00 97.62 86 ILE A CA 1
ATOM 689 C C . ILE A 1 86 ? 15.955 6.288 -7.377 1.00 97.62 86 ILE A C 1
ATOM 691 O O . ILE A 1 86 ? 16.622 5.309 -7.696 1.00 97.62 86 ILE A O 1
ATOM 695 N N . SER A 1 87 ? 16.400 7.167 -6.474 1.00 97.81 87 SER A N 1
ATOM 696 C CA . SER A 1 87 ? 17.731 7.040 -5.870 1.00 97.81 87 SER A CA 1
ATOM 697 C C . SER A 1 87 ? 17.916 5.728 -5.096 1.00 97.81 87 SER A C 1
ATOM 699 O O . SER A 1 87 ? 19.027 5.204 -5.028 1.00 97.81 87 SER A O 1
ATOM 701 N N . TYR A 1 88 ? 16.844 5.174 -4.519 1.00 97.94 88 TYR A N 1
ATOM 702 C CA . TYR A 1 88 ? 16.873 3.841 -3.916 1.00 97.94 88 TYR A CA 1
ATOM 703 C C . TYR A 1 88 ? 16.854 2.754 -4.991 1.00 97.94 88 TYR A C 1
ATOM 705 O O . TYR A 1 88 ? 17.595 1.778 -4.870 1.00 97.94 88 TYR A O 1
ATOM 713 N N . TYR A 1 89 ? 16.067 2.932 -6.054 1.00 97.75 89 TYR A N 1
ATOM 714 C CA . TYR A 1 89 ? 16.023 2.014 -7.194 1.00 97.75 89 TYR A CA 1
ATOM 715 C C . TYR A 1 89 ? 17.395 1.797 -7.831 1.00 97.75 89 TYR A C 1
ATOM 717 O O . TYR A 1 89 ? 17.792 0.650 -8.047 1.00 97.75 89 TYR A O 1
ATOM 725 N N . ASP A 1 90 ? 18.153 2.870 -8.033 1.00 96.75 90 ASP A N 1
ATOM 726 C CA . ASP A 1 90 ? 19.490 2.813 -8.626 1.00 96.75 90 ASP A CA 1
ATOM 727 C C . ASP A 1 90 ? 20.522 2.153 -7.697 1.00 96.75 90 ASP A C 1
ATOM 729 O O . ASP A 1 90 ? 21.481 1.533 -8.157 1.00 96.75 90 ASP A O 1
ATOM 733 N N . LYS A 1 91 ? 20.315 2.230 -6.375 1.00 96.44 91 LYS A N 1
ATOM 734 C CA . LYS A 1 91 ? 21.200 1.619 -5.367 1.00 96.44 91 LYS A CA 1
ATOM 735 C C . LYS A 1 91 ? 20.952 0.125 -5.163 1.00 96.44 91 LYS A C 1
ATOM 737 O O . LYS A 1 91 ? 21.856 -0.576 -4.700 1.00 96.44 91 LYS A O 1
ATOM 742 N N . ILE A 1 92 ? 19.750 -0.380 -5.451 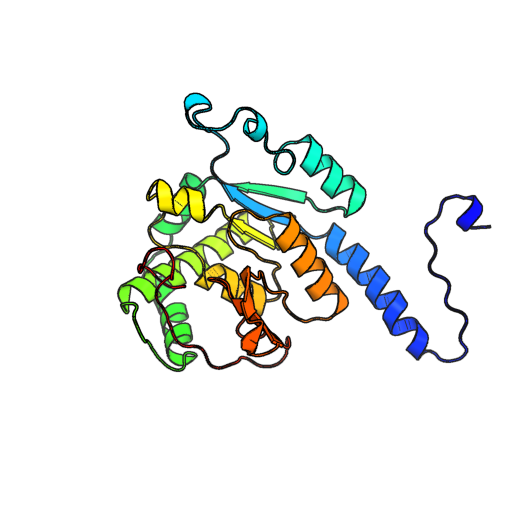1.00 94.88 92 ILE A N 1
ATOM 743 C CA . ILE A 1 92 ? 19.473 -1.817 -5.348 1.00 94.88 92 ILE A CA 1
ATOM 744 C C . ILE A 1 92 ? 20.195 -2.542 -6.482 1.00 94.88 92 ILE A C 1
ATOM 746 O O . ILE A 1 92 ? 19.913 -2.333 -7.662 1.00 94.88 92 ILE A O 1
ATOM 750 N N . LYS A 1 93 ? 21.109 -3.444 -6.120 1.00 94.88 93 LYS A N 1
ATOM 751 C CA . LYS A 1 93 ? 21.793 -4.302 -7.091 1.00 94.88 93 LYS A CA 1
ATOM 752 C C . LYS A 1 93 ? 20.846 -5.393 -7.580 1.00 94.88 93 LYS A C 1
ATOM 754 O O . L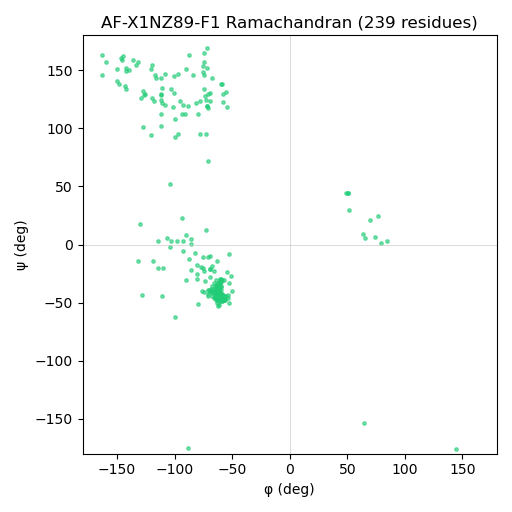YS A 1 93 ? 20.059 -5.938 -6.806 1.00 94.88 93 LYS A O 1
ATOM 759 N N . ASP A 1 94 ? 20.986 -5.785 -8.839 1.00 93.88 94 ASP A N 1
ATOM 760 C CA . ASP A 1 94 ? 20.155 -6.839 -9.432 1.00 93.88 94 ASP A CA 1
ATOM 761 C C . ASP A 1 94 ? 20.322 -8.183 -8.703 1.00 93.88 94 ASP A C 1
ATOM 763 O O . ASP A 1 94 ? 19.346 -8.903 -8.489 1.00 93.88 94 ASP A O 1
ATOM 767 N N . SER A 1 95 ? 21.519 -8.465 -8.177 1.00 95.12 95 SER A N 1
ATOM 768 C CA . SER A 1 95 ? 21.774 -9.635 -7.325 1.00 95.12 95 SER A CA 1
ATOM 769 C C . SER A 1 95 ? 20.910 -9.673 -6.058 1.00 95.12 95 SER A C 1
ATOM 771 O O . SER A 1 95 ? 20.549 -10.754 -5.603 1.00 95.12 95 SER A O 1
ATOM 773 N N . GLN A 1 96 ? 20.523 -8.514 -5.512 1.00 94.62 96 GLN A N 1
ATOM 774 C CA . GLN A 1 96 ? 19.627 -8.421 -4.351 1.00 94.62 96 GLN A CA 1
ATOM 775 C C . GLN A 1 96 ? 18.160 -8.667 -4.729 1.00 94.62 96 GLN A C 1
ATOM 777 O O . GLN A 1 96 ? 17.353 -8.976 -3.859 1.00 94.62 96 GLN A O 1
ATOM 782 N N . THR A 1 97 ? 17.816 -8.532 -6.013 1.00 97.38 97 THR A N 1
ATOM 783 C CA . THR A 1 97 ? 16.452 -8.724 -6.533 1.00 97.38 97 THR A CA 1
ATOM 784 C C . THR A 1 97 ? 16.212 -10.172 -6.952 1.00 97.38 97 THR A C 1
ATOM 786 O O . THR A 1 97 ? 15.100 -10.674 -6.824 1.00 97.38 97 THR A O 1
ATOM 789 N N . GLN A 1 98 ? 17.260 -10.868 -7.401 1.00 97.69 98 GLN A N 1
ATOM 790 C CA . GLN A 1 98 ? 17.162 -12.194 -8.011 1.00 97.69 98 GLN A CA 1
ATOM 791 C C . GLN A 1 98 ? 16.409 -13.225 -7.157 1.00 97.69 98 GLN A C 1
ATOM 793 O O . GLN A 1 98 ? 15.583 -13.971 -7.684 1.00 97.69 98 GLN A O 1
ATOM 798 N N . ALA A 1 99 ? 16.682 -13.268 -5.851 1.00 97.00 99 ALA A N 1
ATOM 799 C CA . ALA A 1 99 ? 16.040 -14.218 -4.947 1.00 97.00 99 ALA A CA 1
ATOM 800 C C . ALA A 1 99 ? 14.533 -13.957 -4.826 1.00 97.00 99 ALA A C 1
ATOM 802 O O . ALA A 1 99 ? 13.736 -14.886 -4.918 1.00 97.00 99 ALA A O 1
ATOM 803 N N . GLU A 1 100 ? 14.138 -12.693 -4.668 1.00 97.56 100 GLU A N 1
ATOM 804 C CA . GLU A 1 100 ? 12.730 -12.325 -4.544 1.00 97.56 100 GLU A CA 1
ATOM 805 C C . GLU A 1 100 ? 11.993 -12.507 -5.873 1.00 97.56 100 GLU A C 1
ATOM 807 O O . GLU A 1 100 ? 10.891 -13.043 -5.908 1.00 97.56 100 GLU A O 1
ATOM 812 N N . TYR A 1 101 ? 12.643 -12.166 -6.985 1.00 98.38 101 TYR A N 1
ATOM 813 C CA . TYR A 1 101 ? 12.107 -12.382 -8.325 1.00 98.38 101 TYR A CA 1
ATOM 814 C C . TYR A 1 101 ? 11.784 -13.858 -8.578 1.00 98.38 101 TYR A C 1
ATOM 816 O O . TYR A 1 101 ? 10.708 -14.176 -9.082 1.00 98.38 101 TYR A O 1
ATOM 824 N N . LYS A 1 102 ? 12.679 -14.767 -8.172 1.00 98.06 102 LYS A N 1
ATOM 825 C CA . LYS A 1 102 ? 12.441 -16.209 -8.269 1.00 98.06 102 LYS A CA 1
ATOM 826 C C . LYS A 1 102 ? 11.219 -16.641 -7.449 1.00 98.06 102 LYS A C 1
ATOM 828 O O . LYS A 1 102 ? 10.375 -17.343 -7.994 1.00 98.06 102 LYS A O 1
ATOM 833 N N . LYS A 1 103 ? 11.075 -16.166 -6.204 1.00 96.44 103 LYS A N 1
ATOM 834 C CA . LYS A 1 103 ? 9.898 -16.472 -5.368 1.00 96.44 103 LYS A CA 1
ATOM 835 C C . LYS A 1 103 ? 8.593 -15.999 -6.004 1.00 96.44 103 LYS A C 1
ATOM 837 O O . LYS A 1 103 ? 7.611 -16.730 -5.988 1.00 96.44 103 LYS A O 1
ATOM 842 N N . PHE A 1 104 ? 8.580 -14.793 -6.572 1.00 97.12 104 PHE A N 1
ATOM 843 C CA . PHE A 1 104 ? 7.410 -14.264 -7.274 1.00 97.12 104 PHE A CA 1
ATOM 844 C C . PHE A 1 104 ? 7.037 -15.129 -8.484 1.00 97.12 104 PHE A C 1
ATOM 846 O O . PHE A 1 104 ? 5.868 -15.441 -8.676 1.00 97.12 104 PHE A O 1
ATOM 853 N N . LEU A 1 105 ? 8.016 -15.580 -9.274 1.00 97.44 105 LEU A N 1
ATOM 854 C CA . LEU A 1 105 ? 7.739 -16.499 -10.380 1.00 97.44 105 LEU A CA 1
ATOM 855 C C . LEU A 1 105 ? 7.183 -17.844 -9.896 1.00 97.44 105 LEU A C 1
ATOM 857 O O . LEU A 1 105 ? 6.188 -18.312 -10.443 1.00 97.44 105 LEU A O 1
ATOM 861 N N . GLU A 1 106 ? 7.805 -18.440 -8.877 1.00 96.12 106 GLU A N 1
ATOM 862 C CA . GLU A 1 106 ? 7.407 -19.738 -8.313 1.00 96.12 106 GLU A CA 1
ATOM 863 C C . GLU A 1 106 ? 6.031 -19.698 -7.638 1.00 96.12 106 GLU A C 1
ATOM 865 O O . GLU A 1 106 ? 5.299 -20.681 -7.688 1.00 96.12 106 GLU A O 1
ATOM 870 N N . GLY A 1 107 ? 5.664 -18.566 -7.033 1.00 94.44 107 GLY A N 1
ATOM 871 C CA . GLY A 1 107 ? 4.358 -18.364 -6.406 1.00 94.44 107 GLY A CA 1
ATOM 872 C C . GLY A 1 107 ? 3.239 -17.969 -7.375 1.00 94.44 107 GLY A C 1
ATOM 873 O O . GLY A 1 107 ? 2.089 -17.880 -6.954 1.00 94.44 107 GLY A O 1
ATOM 874 N N . SER A 1 108 ? 3.551 -17.698 -8.645 1.00 96.56 108 SER A N 1
ATOM 875 C CA . SER A 1 108 ? 2.556 -17.305 -9.649 1.00 96.56 108 SER A CA 1
ATOM 876 C C . SER A 1 108 ? 1.973 -18.512 -10.388 1.00 96.56 108 SER A C 1
ATOM 878 O O . SER A 1 108 ? 2.656 -19.505 -10.627 1.00 96.56 108 SER A O 1
ATOM 880 N N . ALA A 1 109 ? 0.726 -18.398 -10.845 1.00 97.50 109 ALA A N 1
ATOM 881 C CA . ALA A 1 109 ? 0.109 -19.359 -11.762 1.00 97.50 109 ALA A CA 1
ATOM 882 C C . ALA A 1 109 ? 0.628 -19.217 -13.208 1.00 97.50 109 ALA A C 1
ATOM 884 O O . ALA A 1 109 ? 0.346 -20.056 -14.065 1.00 97.50 109 ALA A O 1
ATOM 885 N N . GLY A 1 110 ? 1.373 -18.148 -13.498 1.00 97.31 110 GLY A N 1
ATOM 886 C CA . GLY A 1 110 ? 2.023 -17.924 -14.780 1.00 97.31 110 GLY A CA 1
ATOM 887 C C . GLY A 1 110 ? 2.061 -16.459 -15.198 1.00 97.31 110 GLY A C 1
ATOM 888 O O . GLY A 1 110 ? 1.620 -15.551 -14.493 1.00 97.31 110 GLY A O 1
ATOM 889 N N . ILE A 1 111 ? 2.580 -16.241 -16.400 1.00 98.00 111 ILE A N 1
ATOM 890 C CA . ILE A 1 111 ? 2.711 -14.928 -17.032 1.00 98.00 111 ILE A CA 1
ATOM 891 C C . ILE A 1 111 ? 1.761 -14.894 -18.227 1.00 98.00 111 ILE A C 1
ATOM 893 O O . ILE A 1 111 ? 1.777 -15.825 -19.033 1.00 98.00 111 ILE A O 1
ATOM 897 N N . LYS A 1 112 ? 0.930 -13.853 -18.339 1.00 97.06 112 LYS A N 1
ATOM 898 C CA . LYS A 1 112 ? 0.017 -13.684 -19.480 1.00 97.06 112 LYS A CA 1
ATOM 899 C C . LYS A 1 112 ? 0.580 -12.697 -20.497 1.00 97.06 112 LYS A C 1
ATOM 901 O O . LYS A 1 112 ? 0.869 -13.102 -21.616 1.00 97.06 112 LYS A O 1
ATOM 906 N N . GLU A 1 113 ? 0.769 -11.439 -20.105 1.00 97.12 113 GLU A N 1
ATOM 907 C CA . GLU A 1 113 ? 1.225 -10.372 -21.006 1.00 97.12 113 GLU A CA 1
ATOM 908 C C . GLU A 1 113 ? 2.647 -9.830 -20.738 1.00 97.12 113 GLU A C 1
ATOM 910 O O . GLU A 1 113 ? 3.380 -9.635 -21.709 1.00 97.12 113 GLU A O 1
ATOM 915 N N . PRO A 1 114 ? 3.087 -9.550 -19.491 1.00 97.56 114 PRO A N 1
ATOM 916 C CA . PRO A 1 114 ? 4.319 -8.791 -19.273 1.00 97.56 114 PRO A CA 1
ATOM 917 C C . PRO A 1 114 ? 5.575 -9.630 -19.522 1.00 97.56 114 PRO A C 1
ATOM 919 O O . PRO A 1 114 ? 5.591 -10.847 -19.342 1.00 97.56 114 PRO A O 1
ATOM 922 N N . SER A 1 115 ? 6.683 -8.978 -19.880 1.00 97.81 115 SER A N 1
ATOM 923 C CA . SER A 1 115 ? 7.951 -9.688 -20.045 1.00 97.81 115 SER A CA 1
ATOM 924 C C . SER A 1 115 ? 8.571 -10.062 -18.692 1.00 97.81 115 SER A C 1
ATOM 926 O O . SER A 1 115 ? 8.375 -9.391 -17.678 1.00 97.81 115 SER A O 1
ATOM 928 N N . LYS A 1 116 ? 9.440 -11.080 -18.680 1.00 97.69 116 LYS A N 1
ATOM 929 C CA . LYS A 1 116 ? 10.281 -11.411 -17.510 1.00 97.69 116 LYS A CA 1
ATOM 930 C C . LYS A 1 116 ? 11.084 -10.206 -16.997 1.00 97.69 116 LYS A C 1
ATOM 932 O O . LYS A 1 116 ? 11.301 -10.070 -15.796 1.00 97.69 116 LYS A O 1
ATOM 937 N N . LYS A 1 117 ? 11.496 -9.309 -17.900 1.00 97.81 117 LYS A N 1
ATOM 938 C CA . LYS A 1 117 ? 12.204 -8.069 -17.557 1.00 97.81 117 LYS A CA 1
ATOM 939 C C . LYS A 1 117 ? 11.295 -7.082 -16.822 1.00 97.81 117 LYS A C 1
ATOM 941 O O . LYS A 1 117 ? 11.752 -6.447 -15.876 1.00 97.81 117 LYS A O 1
ATOM 946 N N . ASP A 1 118 ? 10.035 -6.961 -17.230 1.00 98.12 118 ASP A N 1
ATOM 947 C CA . ASP A 1 118 ? 9.063 -6.088 -16.560 1.00 98.12 118 ASP A CA 1
ATOM 948 C C . ASP A 1 118 ? 8.743 -6.601 -15.158 1.00 98.12 118 ASP A C 1
ATOM 950 O O . ASP A 1 118 ? 8.762 -5.827 -14.203 1.00 98.12 118 ASP A O 1
ATOM 954 N N . ILE A 1 119 ? 8.576 -7.918 -15.010 1.00 98.44 119 ILE A N 1
ATOM 955 C CA . ILE A 1 119 ? 8.388 -8.555 -13.701 1.00 98.44 119 ILE A CA 1
ATOM 956 C C . ILE A 1 119 ? 9.608 -8.316 -12.808 1.00 98.44 119 ILE A C 1
ATOM 958 O O . ILE A 1 119 ? 9.457 -7.913 -11.658 1.00 98.44 119 ILE A O 1
ATOM 962 N N . PHE A 1 120 ? 10.827 -8.480 -13.330 1.00 98.56 120 PHE A N 1
ATOM 963 C CA . PHE A 1 120 ? 12.042 -8.208 -12.560 1.00 98.56 120 PHE A CA 1
ATOM 964 C C . PHE A 1 120 ? 12.100 -6.758 -12.057 1.00 98.56 120 PHE A C 1
ATOM 966 O O . PHE A 1 120 ? 12.398 -6.521 -10.886 1.00 98.56 120 PHE A O 1
ATOM 973 N N . LYS A 1 121 ? 11.765 -5.779 -12.910 1.00 98.31 121 LYS A N 1
ATOM 974 C CA . LYS A 1 121 ? 11.679 -4.367 -12.505 1.00 98.31 121 LYS A CA 1
ATOM 975 C C . LYS A 1 121 ? 10.611 -4.143 -11.435 1.00 98.31 121 LYS A C 1
ATOM 977 O O . LYS A 1 121 ? 10.870 -3.415 -10.481 1.00 98.31 121 LYS A O 1
ATOM 982 N N . ALA A 1 122 ? 9.434 -4.755 -11.576 1.00 98.19 122 ALA A N 1
ATOM 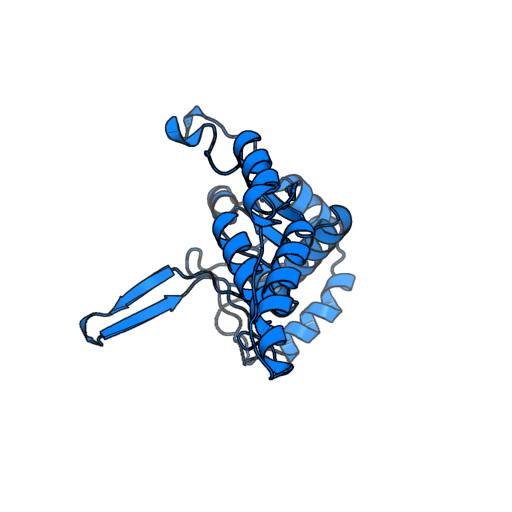983 C CA . ALA A 1 122 ? 8.343 -4.633 -10.609 1.00 98.19 122 ALA A CA 1
ATOM 984 C C . ALA A 1 122 ? 8.744 -5.192 -9.234 1.00 98.19 122 ALA A C 1
ATOM 986 O O . ALA A 1 122 ? 8.531 -4.540 -8.212 1.00 98.19 122 ALA A O 1
ATOM 987 N N . VAL A 1 123 ? 9.427 -6.341 -9.202 1.00 98.50 123 VAL A N 1
ATOM 988 C CA . VAL A 1 123 ? 9.972 -6.916 -7.963 1.00 98.50 123 VAL A CA 1
ATOM 989 C C . VAL A 1 123 ? 11.081 -6.041 -7.375 1.00 98.50 123 VAL A C 1
ATOM 991 O O . VAL A 1 123 ? 11.120 -5.821 -6.164 1.00 98.50 123 VAL A O 1
ATOM 994 N N . LYS A 1 124 ? 11.957 -5.471 -8.211 1.00 98.56 124 LYS A N 1
ATOM 995 C CA . LYS A 1 124 ? 12.954 -4.492 -7.757 1.00 98.56 124 LYS A CA 1
ATOM 996 C C . LYS A 1 124 ? 12.278 -3.281 -7.114 1.00 98.56 124 LYS A C 1
ATOM 998 O O . LYS A 1 124 ? 12.688 -2.865 -6.036 1.00 98.56 124 LYS A O 1
ATOM 1003 N N . MET A 1 125 ? 11.211 -2.761 -7.726 1.00 98.38 125 MET A N 1
ATOM 1004 C CA . MET A 1 125 ? 10.423 -1.653 -7.181 1.00 98.38 125 MET A CA 1
ATOM 1005 C C . MET A 1 125 ? 9.776 -2.007 -5.835 1.00 98.38 125 MET A C 1
ATOM 1007 O O . MET A 1 125 ? 9.806 -1.188 -4.923 1.00 98.38 125 MET A O 1
ATOM 1011 N N . TYR A 1 126 ? 9.280 -3.234 -5.652 1.00 98.44 126 TYR A N 1
ATOM 1012 C CA . TYR A 1 126 ? 8.821 -3.713 -4.341 1.00 98.44 1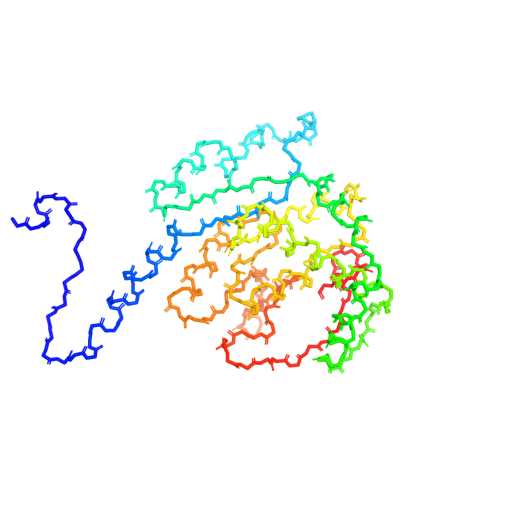26 TYR A CA 1
ATOM 1013 C C . TYR A 1 126 ? 9.915 -3.613 -3.266 1.00 98.44 126 TYR A C 1
ATOM 1015 O O . TYR A 1 126 ? 9.680 -3.056 -2.192 1.00 98.44 126 TYR A O 1
ATOM 1023 N N . LEU A 1 127 ? 11.132 -4.075 -3.565 1.00 98.56 127 LEU A N 1
ATOM 1024 C CA . LEU A 1 127 ? 12.254 -3.979 -2.627 1.00 98.56 127 LEU A CA 1
ATOM 1025 C C . LEU A 1 127 ? 12.645 -2.524 -2.331 1.00 98.56 127 LEU A C 1
ATOM 1027 O O . LEU A 1 127 ? 13.015 -2.210 -1.200 1.00 98.56 127 LEU A O 1
ATOM 1031 N N . VAL A 1 128 ? 12.554 -1.638 -3.327 1.00 98.50 128 VAL A N 1
ATOM 1032 C CA . VAL A 1 128 ? 12.776 -0.194 -3.159 1.00 98.50 128 VAL A CA 1
ATOM 1033 C C . VAL A 1 128 ? 11.765 0.408 -2.201 1.00 98.50 128 VAL A C 1
ATOM 1035 O O . VAL A 1 128 ? 12.167 1.057 -1.237 1.00 98.50 128 VAL A O 1
ATOM 1038 N N . VAL A 1 129 ? 10.474 0.174 -2.447 1.00 98.62 129 VAL A N 1
ATOM 1039 C CA . VAL A 1 129 ? 9.392 0.687 -1.604 1.00 98.62 129 VAL A CA 1
ATOM 1040 C C . VAL A 1 129 ? 9.579 0.202 -0.171 1.00 98.62 129 VAL A C 1
ATOM 1042 O O . VAL A 1 129 ? 9.573 1.018 0.746 1.00 98.62 129 VAL A O 1
ATOM 1045 N N . LYS A 1 130 ? 9.863 -1.092 0.025 1.00 98.31 130 LYS A N 1
ATOM 1046 C CA . LYS A 1 130 ? 10.116 -1.656 1.354 1.00 98.31 130 LYS A CA 1
ATOM 1047 C C . LYS A 1 130 ? 11.282 -0.962 2.070 1.00 98.31 130 LYS A C 1
ATOM 1049 O O . LYS A 1 130 ? 11.129 -0.544 3.212 1.00 98.31 130 LYS A O 1
ATOM 1054 N N . ARG A 1 131 ? 12.425 -0.777 1.398 1.00 98.31 131 ARG A N 1
ATOM 1055 C CA . ARG A 1 131 ? 13.590 -0.086 1.986 1.00 98.31 131 ARG A CA 1
ATOM 1056 C C . ARG A 1 131 ? 13.308 1.376 2.308 1.00 98.31 131 ARG A C 1
ATOM 1058 O O . ARG A 1 131 ? 13.807 1.882 3.308 1.00 98.31 131 ARG A O 1
ATOM 1065 N N . LEU A 1 132 ? 12.542 2.062 1.462 1.00 98.56 132 LEU A N 1
ATOM 1066 C CA . LEU A 1 132 ? 12.176 3.452 1.709 1.00 98.56 132 LEU A CA 1
ATOM 1067 C C . LEU A 1 132 ? 11.208 3.565 2.893 1.00 98.56 132 LEU A C 1
ATOM 1069 O O . LEU A 1 132 ? 11.385 4.446 3.729 1.00 98.56 132 LEU A O 1
ATOM 1073 N N . MET A 1 133 ? 10.239 2.650 3.008 1.00 98.69 133 MET A N 1
ATOM 1074 C CA . MET A 1 133 ? 9.369 2.558 4.183 1.00 98.69 133 MET A CA 1
ATOM 1075 C C . MET A 1 133 ? 10.180 2.313 5.457 1.00 98.69 133 MET A C 1
ATOM 1077 O O . MET A 1 133 ? 10.006 3.044 6.426 1.00 98.69 133 MET A O 1
ATOM 1081 N N . GLU A 1 134 ? 11.116 1.359 5.442 1.00 98.25 134 GLU A N 1
ATOM 1082 C CA . GLU A 1 134 ? 12.020 1.093 6.571 1.00 98.25 134 GLU A CA 1
ATOM 1083 C C . GLU A 1 134 ? 12.821 2.351 6.957 1.00 98.25 134 GLU A C 1
ATOM 1085 O O . GLU A 1 134 ? 12.846 2.736 8.124 1.00 98.25 134 GLU A O 1
ATOM 1090 N N . ALA A 1 135 ? 13.411 3.049 5.980 1.00 98.38 135 ALA A N 1
ATOM 1091 C CA . ALA A 1 135 ? 14.195 4.264 6.216 1.00 98.38 135 ALA A CA 1
ATOM 1092 C C . ALA A 1 135 ? 13.368 5.435 6.781 1.00 98.38 135 ALA A C 1
ATOM 1094 O O . ALA A 1 135 ? 13.896 6.258 7.528 1.00 98.38 135 ALA A O 1
ATOM 1095 N N . LYS A 1 136 ? 12.079 5.515 6.432 1.00 98.00 136 LYS A N 1
ATOM 1096 C CA . LYS A 1 136 ? 11.137 6.536 6.924 1.00 98.00 136 LYS A CA 1
ATOM 1097 C C . LYS A 1 136 ? 10.356 6.077 8.160 1.00 98.00 136 LYS A C 1
ATOM 1099 O O . LYS A 1 136 ? 9.500 6.814 8.643 1.00 98.00 136 LYS A O 1
ATOM 1104 N N . ASN A 1 137 ? 10.637 4.875 8.674 1.00 97.88 137 ASN A N 1
ATOM 1105 C CA . ASN A 1 137 ? 9.873 4.237 9.743 1.00 97.88 137 ASN A CA 1
ATOM 1106 C C . ASN A 1 137 ? 8.357 4.229 9.448 1.00 97.88 137 ASN A C 1
ATOM 1108 O O . ASN A 1 137 ? 7.542 4.594 10.292 1.00 97.88 137 ASN A O 1
ATOM 1112 N N . ALA A 1 138 ? 7.987 3.889 8.215 1.00 98.44 138 ALA A N 1
ATOM 1113 C CA . ALA A 1 138 ? 6.610 3.857 7.744 1.00 98.44 138 ALA A CA 1
ATOM 1114 C C . ALA A 1 138 ? 6.051 2.429 7.737 1.00 98.44 138 ALA A C 1
ATOM 1116 O O . ALA A 1 138 ? 6.753 1.469 7.423 1.00 98.44 138 ALA A O 1
ATOM 1117 N N . ASN A 1 139 ? 4.764 2.302 8.044 1.00 98.06 139 ASN A N 1
ATOM 1118 C CA . ASN A 1 139 ? 4.009 1.044 8.066 1.00 98.06 139 ASN A CA 1
ATOM 1119 C C . ASN A 1 139 ? 2.684 1.140 7.282 1.00 98.06 139 ASN A C 1
ATOM 1121 O O . ASN A 1 139 ? 1.812 0.289 7.429 1.00 98.06 139 ASN A O 1
ATOM 1125 N N . GLY A 1 140 ? 2.558 2.145 6.416 1.00 98.25 140 GLY A N 1
ATOM 1126 C CA . GLY A 1 140 ? 1.577 2.212 5.336 1.00 98.25 140 GLY A CA 1
ATOM 1127 C C . GLY A 1 140 ? 2.185 2.922 4.129 1.00 98.25 140 GLY A C 1
ATOM 1128 O O . GLY A 1 140 ? 3.172 3.652 4.281 1.00 98.25 140 GLY A O 1
ATOM 1129 N N . PHE A 1 141 ? 1.629 2.711 2.937 1.00 98.56 141 PHE A N 1
ATOM 1130 C CA . PHE A 1 141 ? 2.211 3.236 1.700 1.00 98.56 141 PHE A CA 1
ATOM 1131 C C . PHE A 1 141 ? 1.171 3.692 0.678 1.00 98.56 141 PHE A C 1
ATOM 1133 O O . PHE A 1 141 ? 0.217 2.987 0.365 1.00 98.56 141 PHE A O 1
ATOM 1140 N N . THR A 1 142 ? 1.405 4.849 0.072 1.00 97.69 142 THR A N 1
ATOM 1141 C CA . THR A 1 142 ? 0.743 5.236 -1.174 1.00 97.69 142 THR A CA 1
ATOM 1142 C C . THR A 1 142 ? 1.680 6.067 -2.039 1.00 97.69 142 THR A C 1
ATOM 1144 O O . THR A 1 142 ? 2.686 6.616 -1.580 1.00 97.69 142 THR A O 1
ATOM 1147 N N . ILE A 1 143 ? 1.371 6.136 -3.326 1.00 96.31 143 ILE A N 1
ATOM 1148 C CA . ILE A 1 143 ? 2.180 6.819 -4.326 1.00 96.31 143 ILE A CA 1
ATOM 1149 C C . ILE A 1 143 ? 1.298 7.380 -5.423 1.00 96.31 143 ILE A C 1
ATOM 1151 O O . ILE A 1 143 ? 0.406 6.692 -5.913 1.00 96.31 143 ILE A O 1
ATOM 1155 N N . ASP A 1 144 ? 1.599 8.600 -5.862 1.00 93.19 144 ASP A N 1
ATOM 1156 C CA . ASP A 1 144 ? 0.957 9.230 -7.015 1.00 93.19 144 ASP A CA 1
ATOM 1157 C C . ASP A 1 144 ? 1.399 8.573 -8.338 1.00 93.19 144 ASP A C 1
ATOM 1159 O O . ASP A 1 144 ? 2.187 9.100 -9.130 1.00 93.19 144 ASP A O 1
ATOM 1163 N N . CYS A 1 145 ? 0.903 7.357 -8.553 1.00 90.81 145 CYS A N 1
ATOM 1164 C CA . CYS A 1 145 ? 1.234 6.517 -9.694 1.00 90.81 145 CYS A CA 1
ATOM 1165 C C . CYS A 1 145 ? 0.828 7.185 -11.030 1.00 90.81 145 CYS A C 1
ATOM 1167 O O . CYS A 1 145 ? 1.561 7.080 -12.015 1.00 90.81 145 CYS A O 1
ATOM 1169 N N . LEU A 1 146 ? -0.263 7.960 -11.058 1.00 89.00 146 LEU A N 1
ATOM 1170 C CA . LEU A 1 146 ? -0.774 8.609 -12.272 1.00 89.00 146 LEU A CA 1
ATOM 1171 C C . LEU A 1 146 ? 0.109 9.761 -12.760 1.00 89.00 146 LEU A C 1
ATOM 1173 O O . LEU A 1 146 ? 0.396 9.836 -13.958 1.00 89.00 146 LEU A O 1
ATOM 1177 N N . SER A 1 147 ? 0.576 10.643 -11.871 1.00 86.06 147 SER A N 1
ATOM 1178 C CA . SER A 1 147 ? 1.509 11.710 -12.270 1.00 86.06 147 SER A CA 1
ATOM 1179 C C . SER A 1 147 ? 2.829 11.126 -12.765 1.00 86.06 147 SER A C 1
ATOM 1181 O O . SER A 1 147 ? 3.383 11.584 -13.766 1.00 86.06 147 SER A O 1
ATOM 1183 N N . SER A 1 148 ? 3.300 10.050 -12.127 1.00 86.75 148 SER A N 1
ATOM 1184 C CA . SER A 1 148 ? 4.480 9.323 -12.592 1.00 86.75 148 SER A CA 1
ATOM 1185 C C . SER A 1 148 ? 4.309 8.751 -14.004 1.00 86.75 148 SER A C 1
ATOM 1187 O O . SER A 1 148 ? 5.239 8.858 -14.805 1.00 86.75 148 SER A O 1
ATOM 1189 N N . ILE A 1 149 ? 3.140 8.185 -14.324 1.00 88.00 149 ILE A N 1
ATOM 1190 C CA . ILE A 1 149 ? 2.823 7.670 -15.664 1.00 88.00 149 ILE A CA 1
ATOM 1191 C C . ILE A 1 149 ? 2.822 8.805 -16.691 1.00 88.00 149 ILE A C 1
ATOM 1193 O O . ILE A 1 149 ? 3.487 8.694 -17.721 1.00 88.00 149 ILE A O 1
ATOM 1197 N N . LYS A 1 150 ? 2.112 9.906 -16.406 1.00 84.81 150 LYS A N 1
ATOM 1198 C CA . LYS A 1 150 ? 1.990 11.059 -17.317 1.00 84.81 150 LYS A CA 1
ATOM 1199 C C . LYS A 1 150 ? 3.343 11.686 -17.647 1.00 84.81 150 LYS A C 1
ATOM 1201 O O . LYS A 1 150 ? 3.575 12.084 -18.784 1.00 84.81 150 LYS A O 1
ATOM 1206 N N . GLU A 1 151 ? 4.228 11.763 -16.659 1.00 86.44 151 GLU A N 1
ATOM 1207 C CA . GLU A 1 151 ? 5.546 12.391 -16.788 1.00 86.44 151 GLU A CA 1
ATOM 1208 C C . GLU A 1 151 ? 6.675 11.376 -17.046 1.00 86.44 151 GLU A C 1
ATOM 1210 O O . GLU A 1 151 ? 7.839 11.760 -17.128 1.00 86.44 151 GLU A O 1
ATOM 1215 N N . ASN A 1 152 ? 6.343 10.085 -17.182 1.00 87.56 152 ASN A N 1
ATOM 1216 C CA . ASN A 1 152 ? 7.280 8.974 -17.375 1.00 87.56 152 ASN A CA 1
ATOM 1217 C C . ASN A 1 152 ? 8.454 8.978 -16.369 1.00 87.56 152 ASN A C 1
ATOM 1219 O O . ASN A 1 152 ? 9.616 8.800 -16.735 1.00 87.56 152 ASN A O 1
ATOM 1223 N N . LYS A 1 153 ? 8.148 9.214 -15.086 1.00 88.81 153 LYS A N 1
ATOM 1224 C CA . LYS A 1 153 ? 9.158 9.410 -14.028 1.00 88.81 153 LYS A CA 1
ATOM 1225 C C . LYS A 1 153 ? 9.752 8.120 -13.479 1.00 88.81 153 LYS A C 1
ATOM 1227 O O . LYS A 1 153 ? 10.878 8.138 -12.997 1.00 88.81 153 LYS A O 1
ATOM 1232 N N . LEU A 1 154 ? 9.000 7.019 -13.486 1.00 93.50 154 LEU A N 1
ATOM 1233 C CA . LEU A 1 154 ? 9.417 5.771 -12.842 1.00 93.50 154 LEU A CA 1
ATOM 1234 C C . LEU A 1 154 ? 9.783 4.684 -13.862 1.00 93.50 154 LEU A C 1
ATOM 1236 O O . LEU A 1 154 ? 9.159 4.588 -14.918 1.00 93.50 154 LEU A O 1
ATOM 1240 N N . PRO A 1 155 ? 10.756 3.809 -13.540 1.00 93.50 155 PRO A N 1
ATOM 1241 C CA . PRO A 1 155 ? 11.187 2.726 -14.431 1.00 93.50 155 PRO A CA 1
ATOM 1242 C C . PRO A 1 155 ? 10.130 1.623 -14.611 1.00 93.50 155 PRO A C 1
ATOM 1244 O O . PRO A 1 155 ? 10.205 0.844 -15.567 1.00 93.50 155 PRO A O 1
ATOM 1247 N N . THR A 1 156 ? 9.196 1.530 -13.664 1.00 95.38 156 THR A N 1
ATOM 1248 C CA . THR A 1 156 ? 7.999 0.686 -13.669 1.00 95.38 156 THR A CA 1
ATOM 1249 C C . THR A 1 156 ? 6.999 1.255 -12.667 1.00 95.38 156 THR A C 1
ATOM 1251 O O . THR A 1 156 ? 7.390 1.924 -11.708 1.00 95.38 156 THR A O 1
ATOM 1254 N N . ILE A 1 157 ? 5.723 0.945 -12.858 1.00 93.69 157 ILE A N 1
ATOM 1255 C CA . ILE A 1 157 ? 4.690 1.234 -11.868 1.00 93.69 157 ILE A CA 1
ATOM 1256 C C . ILE A 1 157 ? 4.810 0.305 -10.640 1.00 93.69 157 ILE A C 1
ATOM 1258 O O . ILE A 1 157 ? 5.297 -0.824 -10.774 1.00 93.69 157 ILE A O 1
ATOM 1262 N N . PRO A 1 158 ? 4.375 0.750 -9.449 1.00 95.88 158 PRO A N 1
ATOM 1263 C CA . PRO A 1 158 ? 4.540 0.023 -8.189 1.00 95.88 158 PRO A CA 1
ATOM 1264 C C . PRO A 1 158 ? 3.343 -0.875 -7.808 1.00 95.88 158 PRO A C 1
ATOM 1266 O O . PRO A 1 158 ? 3.186 -1.196 -6.632 1.00 95.88 158 PRO A O 1
ATOM 1269 N N . CYS A 1 159 ? 2.510 -1.310 -8.758 1.00 97.06 159 CYS A N 1
ATOM 1270 C CA . CYS A 1 159 ? 1.308 -2.111 -8.480 1.00 97.06 159 CYS A CA 1
ATOM 1271 C C . CYS A 1 159 ? 1.605 -3.412 -7.718 1.00 97.06 159 CYS A C 1
ATOM 1273 O O . CYS A 1 159 ? 1.015 -3.676 -6.671 1.00 97.06 159 CYS A O 1
ATOM 1275 N N . LEU A 1 160 ? 2.609 -4.171 -8.176 1.00 97.50 160 LEU A N 1
ATOM 1276 C CA . LEU A 1 160 ? 3.078 -5.385 -7.498 1.00 97.50 160 LEU A CA 1
ATOM 1277 C C . LEU A 1 160 ? 3.572 -5.098 -6.072 1.00 97.50 160 LEU A C 1
ATOM 1279 O O . LEU A 1 160 ? 3.343 -5.898 -5.168 1.00 97.50 160 LEU A O 1
ATOM 1283 N N . ALA A 1 161 ? 4.226 -3.952 -5.856 1.00 97.88 161 ALA A N 1
ATOM 1284 C CA . ALA A 1 161 ? 4.678 -3.553 -4.527 1.00 97.88 161 ALA A CA 1
ATOM 1285 C C . ALA A 1 161 ? 3.489 -3.323 -3.587 1.00 97.88 161 ALA A C 1
ATOM 1287 O O . ALA A 1 161 ? 3.482 -3.858 -2.485 1.00 97.88 161 ALA A O 1
ATOM 1288 N N . ILE A 1 162 ? 2.474 -2.584 -4.041 1.00 97.88 162 ILE A N 1
ATOM 1289 C CA . ILE A 1 162 ? 1.266 -2.287 -3.261 1.00 97.88 162 ILE A CA 1
ATOM 1290 C C . ILE A 1 162 ? 0.482 -3.570 -2.953 1.00 97.88 162 ILE A C 1
ATOM 1292 O O . ILE A 1 162 ? 0.120 -3.801 -1.801 1.00 97.88 162 ILE A O 1
ATOM 1296 N N . SER A 1 163 ? 0.285 -4.433 -3.955 1.00 96.81 163 SER A N 1
ATOM 1297 C CA . SER A 1 163 ? -0.328 -5.758 -3.787 1.00 96.81 163 SER A CA 1
ATOM 1298 C C . SER A 1 163 ? 0.383 -6.567 -2.695 1.00 96.81 163 SER A C 1
ATOM 1300 O O . SER A 1 163 ? -0.248 -7.018 -1.737 1.00 96.81 163 SER A O 1
ATOM 1302 N N . ARG A 1 164 ? 1.720 -6.661 -2.772 1.00 96.75 164 ARG A N 1
ATOM 1303 C CA . ARG A 1 164 ? 2.513 -7.425 -1.805 1.00 96.75 164 ARG A CA 1
ATOM 1304 C C . ARG A 1 164 ? 2.512 -6.814 -0.405 1.00 96.75 164 ARG A C 1
ATOM 1306 O O . ARG A 1 164 ? 2.549 -7.553 0.572 1.00 96.75 164 ARG A O 1
ATOM 1313 N N . LEU A 1 165 ? 2.494 -5.488 -0.285 1.00 97.56 165 LEU A N 1
ATOM 1314 C CA . LEU A 1 165 ? 2.401 -4.812 1.011 1.00 97.56 165 LEU A CA 1
ATOM 1315 C C . LEU A 1 165 ? 1.061 -5.097 1.692 1.00 97.56 165 LEU A C 1
ATOM 1317 O O . LEU A 1 165 ? 1.052 -5.408 2.883 1.00 97.56 165 LEU A O 1
ATOM 1321 N N . ASN A 1 166 ? -0.037 -5.086 0.933 1.00 96.88 166 ASN A N 1
ATOM 1322 C CA . ASN A 1 166 ? -1.350 -5.461 1.451 1.00 96.88 166 ASN A CA 1
ATOM 1323 C C . ASN A 1 166 ? -1.375 -6.927 1.928 1.00 96.88 166 ASN A C 1
ATOM 1325 O O . ASN A 1 166 ? -1.862 -7.182 3.025 1.00 96.88 166 ASN A O 1
ATOM 1329 N N . ASP A 1 167 ? -0.748 -7.865 1.202 1.00 95.62 167 ASP A N 1
ATOM 1330 C CA . ASP A 1 167 ? -0.588 -9.261 1.669 1.00 95.62 167 ASP A CA 1
ATOM 1331 C C . ASP A 1 167 ? 0.181 -9.376 2.994 1.00 95.62 167 ASP A C 1
ATOM 1333 O O . ASP A 1 167 ? -0.033 -10.298 3.777 1.00 95.62 167 ASP A O 1
ATOM 1337 N N . MET A 1 168 ? 1.124 -8.462 3.223 1.00 95.00 168 MET A N 1
ATOM 1338 C CA . MET A 1 168 ? 1.967 -8.421 4.417 1.00 95.00 168 MET A CA 1
ATOM 1339 C C . MET A 1 168 ? 1.312 -7.673 5.589 1.00 95.00 168 MET A C 1
ATOM 1341 O O . MET A 1 168 ? 1.935 -7.553 6.643 1.00 95.00 168 MET A O 1
ATOM 1345 N N . GLY A 1 169 ? 0.092 -7.155 5.418 1.00 95.19 169 GLY A N 1
ATOM 1346 C CA . GLY A 1 169 ? -0.601 -6.376 6.441 1.00 95.19 169 GLY A CA 1
ATOM 1347 C C . GLY A 1 169 ? -0.090 -4.937 6.588 1.00 95.19 169 GLY A C 1
ATOM 1348 O O . GLY A 1 169 ? -0.244 -4.337 7.651 1.00 95.19 169 GLY A O 1
ATOM 1349 N N . PHE A 1 170 ? 0.519 -4.368 5.545 1.00 97.19 170 PHE A N 1
ATOM 1350 C CA . PHE A 1 170 ? 0.842 -2.941 5.477 1.00 97.19 170 PHE A CA 1
ATOM 1351 C C . PHE A 1 170 ? -0.217 -2.221 4.632 1.00 97.19 170 PHE A C 1
ATOM 1353 O O . PHE A 1 170 ? -0.204 -2.381 3.406 1.00 97.19 170 PHE A O 1
ATOM 1360 N N . PRO A 1 171 ? -1.112 -1.415 5.239 1.00 97.38 171 PRO A N 1
ATOM 1361 C CA . PRO A 1 171 ? -2.168 -0.721 4.508 1.00 97.38 171 PRO A CA 1
ATOM 1362 C C . PRO A 1 171 ? -1.598 0.116 3.367 1.00 97.38 171 PRO A C 1
ATOM 1364 O O . PRO A 1 171 ? -0.789 1.022 3.595 1.00 97.38 171 PRO A O 1
ATOM 1367 N N . SER A 1 172 ? -2.000 -0.211 2.140 1.00 97.75 172 SER A N 1
ATOM 1368 C CA . SER A 1 172 ? -1.473 0.436 0.943 1.00 97.75 172 SER A CA 1
ATOM 1369 C C . SER A 1 172 ? -2.540 0.658 -0.131 1.00 97.75 172 SER A C 1
ATOM 1371 O O . SER A 1 172 ? -3.483 -0.126 -0.256 1.00 97.75 172 SER A O 1
ATOM 1373 N N . AL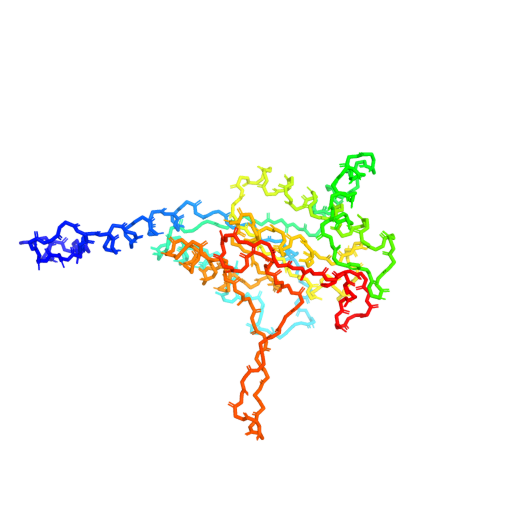A A 1 173 ? -2.376 1.725 -0.916 1.00 96.56 173 ALA A N 1
ATOM 1374 C CA . ALA A 1 173 ? -3.288 2.149 -1.986 1.00 96.56 173 ALA A CA 1
ATOM 1375 C C . ALA A 1 173 ? -2.497 2.759 -3.164 1.00 96.56 173 ALA A C 1
ATOM 1377 O O . ALA A 1 173 ? -1.330 3.125 -2.989 1.00 96.56 173 ALA A O 1
ATOM 1378 N N . CYS A 1 174 ? -3.096 2.866 -4.357 1.00 95.00 174 CYS A N 1
ATOM 1379 C CA . CYS A 1 174 ? -2.480 3.606 -5.475 1.00 95.00 174 CYS A CA 1
ATOM 1380 C C . CYS A 1 174 ? -2.881 5.088 -5.422 1.00 95.00 174 CYS A C 1
ATOM 1382 O O . CYS A 1 174 ? -3.503 5.570 -4.479 1.00 95.00 174 CYS A O 1
ATOM 1384 N N . GLU A 1 175 ? -2.465 5.818 -6.451 1.00 92.88 175 GLU A N 1
ATOM 1385 C CA . GLU A 1 175 ? -2.928 7.162 -6.827 1.00 92.88 175 GLU A CA 1
ATOM 1386 C C . GLU A 1 175 ? -2.648 8.274 -5.807 1.00 92.88 175 GLU A C 1
ATOM 1388 O O . GLU A 1 175 ? -3.070 9.418 -5.971 1.00 92.88 175 GLU A O 1
ATOM 1393 N N . GLY A 1 176 ? -1.862 7.973 -4.774 1.00 92.69 176 GLY A N 1
ATOM 1394 C CA . GLY A 1 176 ? -1.636 8.880 -3.659 1.00 92.69 176 GLY A CA 1
ATOM 1395 C C . GLY A 1 176 ? -2.890 9.045 -2.800 1.00 92.69 176 GLY A C 1
ATOM 1396 O O . GLY A 1 176 ? -2.999 10.058 -2.109 1.00 92.69 176 GLY A O 1
ATOM 1397 N N . ASP A 1 177 ? -3.835 8.100 -2.867 1.00 93.00 177 ASP A N 1
ATOM 1398 C CA . ASP A 1 177 ? -5.106 8.166 -2.155 1.00 93.00 177 ASP A CA 1
ATOM 1399 C C . ASP A 1 177 ? -4.927 7.798 -0.676 1.00 93.00 177 ASP A C 1
ATOM 1401 O O . ASP A 1 177 ? -4.912 6.632 -0.277 1.00 93.00 177 ASP A O 1
ATOM 1405 N N . ILE A 1 178 ? -4.757 8.831 0.147 1.00 94.12 178 ILE A N 1
ATOM 1406 C CA . ILE A 1 178 ? -4.571 8.706 1.593 1.00 94.12 178 ILE A CA 1
ATOM 1407 C C . ILE A 1 178 ? -5.851 8.206 2.276 1.00 94.12 178 ILE A C 1
ATOM 1409 O O . ILE A 1 178 ? -5.761 7.389 3.193 1.00 94.12 178 ILE A O 1
ATOM 1413 N N . ASP A 1 179 ? -7.029 8.650 1.833 1.00 92.94 179 ASP A N 1
ATOM 1414 C CA . ASP A 1 179 ? -8.310 8.278 2.443 1.00 92.94 179 ASP A CA 1
ATOM 1415 C C . ASP A 1 179 ? -8.593 6.779 2.241 1.00 92.94 179 ASP A C 1
ATOM 1417 O O . ASP A 1 179 ? -9.031 6.086 3.170 1.00 92.94 179 ASP A O 1
ATOM 1421 N N . THR A 1 180 ? -8.247 6.244 1.066 1.00 94.62 180 THR A N 1
ATOM 1422 C CA . THR A 1 180 ? -8.304 4.801 0.802 1.00 94.62 180 THR A CA 1
ATOM 1423 C C . THR A 1 180 ? -7.307 4.025 1.663 1.00 94.62 180 THR A C 1
ATOM 1425 O O . THR A 1 180 ? -7.681 2.994 2.224 1.00 94.62 180 THR A O 1
ATOM 1428 N N . VAL A 1 181 ? -6.072 4.510 1.870 1.00 96.44 181 VAL A N 1
ATOM 1429 C CA . VAL A 1 181 ? -5.140 3.839 2.803 1.00 96.44 181 VAL A CA 1
ATOM 1430 C C . VAL A 1 181 ? -5.705 3.794 4.220 1.00 96.44 181 VAL A C 1
ATOM 1432 O O . VAL A 1 181 ? -5.609 2.761 4.880 1.00 96.44 181 VAL A O 1
ATOM 1435 N N . ILE A 1 182 ? -6.307 4.886 4.695 1.00 95.88 182 ILE A N 1
ATOM 1436 C CA . ILE A 1 182 ? -6.916 4.941 6.030 1.00 95.88 182 ILE A CA 1
ATOM 1437 C C . ILE A 1 182 ? -8.070 3.939 6.128 1.00 95.88 182 ILE A C 1
ATOM 1439 O O . ILE A 1 182 ? -8.162 3.204 7.111 1.00 95.88 182 ILE A O 1
ATOM 1443 N N . SER A 1 183 ? -8.911 3.856 5.097 1.00 95.56 183 SER A N 1
ATOM 1444 C CA . SER A 1 183 ? -10.013 2.889 5.030 1.00 95.56 183 SER A CA 1
ATOM 1445 C C . SER A 1 183 ? -9.502 1.443 5.029 1.00 95.56 183 SER A C 1
ATOM 1447 O O . SER A 1 183 ? -9.997 0.611 5.793 1.00 95.56 183 SER A O 1
ATOM 1449 N N . ASN A 1 184 ? -8.446 1.158 4.259 1.00 95.50 184 ASN A N 1
ATOM 1450 C CA . ASN A 1 184 ? -7.769 -0.140 4.255 1.00 95.50 184 ASN A CA 1
ATOM 1451 C C . ASN A 1 184 ? -7.150 -0.462 5.621 1.00 95.50 184 ASN A C 1
ATOM 1453 O O . ASN A 1 184 ? -7.245 -1.599 6.072 1.00 95.50 184 ASN A O 1
ATOM 1457 N N . ALA A 1 185 ? -6.561 0.522 6.305 1.00 97.31 185 ALA A N 1
ATOM 1458 C CA . ALA A 1 185 ? -5.999 0.346 7.642 1.00 97.31 185 ALA A CA 1
ATOM 1459 C C . ALA A 1 185 ? -7.083 0.010 8.670 1.00 97.31 185 ALA A C 1
ATOM 1461 O O . ALA A 1 185 ? -6.921 -0.927 9.444 1.00 97.31 185 ALA A O 1
ATOM 1462 N N . ILE A 1 186 ? -8.212 0.724 8.645 1.00 95.69 186 ILE A N 1
ATOM 1463 C CA . ILE A 1 186 ? -9.362 0.438 9.511 1.00 95.69 186 ILE A CA 1
ATOM 1464 C C . ILE A 1 186 ? -9.869 -0.988 9.267 1.00 95.69 186 ILE A C 1
ATOM 1466 O O . ILE A 1 186 ? -10.040 -1.743 10.223 1.00 95.69 186 ILE A O 1
ATOM 1470 N N . SER A 1 187 ? -10.072 -1.370 8.002 1.00 94.00 187 SER A N 1
ATOM 1471 C CA . SER A 1 187 ? -10.528 -2.714 7.630 1.00 94.00 187 SER A CA 1
ATOM 1472 C C . SER A 1 187 ? -9.559 -3.797 8.115 1.00 94.00 187 SER A C 1
ATOM 1474 O O . SER A 1 187 ? -9.972 -4.739 8.799 1.00 94.00 187 SER A O 1
ATOM 1476 N N . LEU A 1 188 ? -8.264 -3.613 7.854 1.00 95.25 188 LEU A N 1
ATOM 1477 C CA . LEU A 1 188 ? -7.221 -4.545 8.255 1.00 95.25 188 LEU A CA 1
ATOM 1478 C C . LEU A 1 188 ? -7.120 -4.683 9.773 1.00 95.25 188 LEU A C 1
ATOM 1480 O O . LEU A 1 188 ? -7.052 -5.797 10.281 1.00 95.25 188 LEU A O 1
ATOM 1484 N N . TYR A 1 189 ? -7.114 -3.579 10.516 1.00 95.75 189 TYR A N 1
ATOM 1485 C CA . TYR A 1 189 ? -6.915 -3.619 11.965 1.00 95.75 189 TYR A CA 1
ATOM 1486 C C . TYR A 1 189 ? -8.141 -4.143 12.717 1.00 95.75 189 TYR A C 1
ATOM 1488 O O . TYR A 1 189 ? -7.975 -4.809 13.741 1.00 95.75 189 TYR A O 1
ATOM 1496 N N . LEU A 1 190 ? -9.350 -3.905 12.193 1.00 93.69 190 LEU A N 1
ATOM 1497 C CA . LEU A 1 190 ? -10.584 -4.449 12.765 1.00 93.69 190 LEU A CA 1
ATOM 1498 C C . LEU A 1 190 ? -10.753 -5.937 12.481 1.00 93.69 190 LEU A C 1
ATOM 1500 O O . LEU A 1 190 ? -11.229 -6.672 13.343 1.00 93.69 190 LEU A O 1
ATOM 1504 N N . THR A 1 191 ? -10.424 -6.370 11.264 1.00 91.94 191 THR A N 1
ATOM 1505 C CA . THR A 1 191 ? -10.855 -7.685 10.773 1.00 91.94 191 THR A CA 1
ATOM 1506 C C . THR A 1 191 ? -9.708 -8.664 10.544 1.00 91.94 191 THR A C 1
ATOM 1508 O O . THR A 1 191 ? -9.950 -9.865 10.488 1.00 91.94 191 THR A O 1
ATOM 1511 N N . GLY A 1 192 ? -8.474 -8.182 10.400 1.00 92.06 192 GLY A N 1
ATOM 1512 C CA . GLY A 1 192 ? -7.326 -8.976 9.957 1.00 92.06 192 GLY A CA 1
ATOM 1513 C C . GLY A 1 192 ? -7.262 -9.210 8.443 1.00 92.06 192 GLY A C 1
ATOM 1514 O O . GLY A 1 192 ? -6.328 -9.864 7.987 1.00 92.06 192 GLY A O 1
ATOM 1515 N N . HIS A 1 193 ? -8.210 -8.677 7.665 1.00 93.00 193 HIS A N 1
ATOM 1516 C CA . HIS A 1 193 ? -8.290 -8.864 6.214 1.00 93.00 193 HIS A CA 1
ATOM 1517 C C . HIS A 1 193 ? -7.799 -7.608 5.476 1.00 93.00 193 HIS A C 1
ATOM 1519 O O . HIS A 1 193 ? -8.205 -6.500 5.841 1.00 93.00 193 HIS A O 1
ATOM 1525 N N . PRO A 1 194 ? -6.951 -7.732 4.442 1.00 91.06 194 PRO A N 1
ATOM 1526 C CA . PRO A 1 194 ? -6.553 -6.592 3.624 1.00 91.06 194 PRO A CA 1
ATOM 1527 C C . PRO A 1 194 ? -7.753 -5.923 2.939 1.00 91.06 194 PRO A C 1
ATOM 1529 O O . PRO A 1 194 ? -8.626 -6.593 2.392 1.00 91.06 194 PRO A O 1
ATOM 1532 N N . GLY A 1 195 ? -7.769 -4.589 2.924 1.00 87.88 195 GLY A N 1
ATOM 1533 C CA . GLY A 1 195 ? -8.725 -3.827 2.121 1.00 87.88 195 GLY A CA 1
ATOM 1534 C C . GLY A 1 195 ? -8.379 -3.835 0.624 1.00 87.88 195 GLY A C 1
ATOM 1535 O O . GLY A 1 195 ? -7.259 -4.168 0.227 1.00 87.88 195 GLY A O 1
ATOM 1536 N N . PHE A 1 196 ? -9.340 -3.441 -0.212 1.00 89.44 196 PHE A N 1
ATOM 1537 C CA . PHE A 1 196 ? -9.182 -3.338 -1.664 1.00 89.44 196 PHE A CA 1
ATOM 1538 C C . PHE A 1 196 ? -9.652 -1.969 -2.160 1.00 89.44 196 PHE A C 1
ATOM 1540 O O . PHE A 1 196 ? -10.783 -1.562 -1.897 1.00 89.44 196 PHE A O 1
ATOM 1547 N N . GLN A 1 197 ? -8.780 -1.273 -2.894 1.00 93.94 197 GLN A N 1
ATOM 1548 C CA . GLN A 1 197 ? -9.155 -0.087 -3.661 1.00 93.94 197 GLN A CA 1
ATOM 1549 C C . GLN A 1 197 ? -9.952 -0.545 -4.878 1.00 93.94 197 GLN A C 1
ATOM 1551 O O . GLN A 1 197 ? -9.502 -1.428 -5.597 1.00 93.94 197 GLN A O 1
ATOM 1556 N N . SER A 1 198 ? -11.130 0.030 -5.091 1.00 91.12 198 SER A N 1
ATOM 1557 C CA . SER A 1 198 ? -12.078 -0.445 -6.095 1.00 91.12 198 SER A CA 1
ATOM 1558 C C . SER A 1 198 ? -12.498 0.685 -7.019 1.00 91.12 198 SER A C 1
ATOM 1560 O O . SER A 1 198 ? -13.081 1.657 -6.547 1.00 91.12 198 SER A O 1
ATOM 1562 N N . ASP A 1 199 ? -12.382 0.443 -8.320 1.00 90.62 199 ASP A N 1
ATOM 1563 C CA . ASP A 1 199 ? -13.080 1.160 -9.382 1.00 90.62 199 ASP A CA 1
ATOM 1564 C C . ASP A 1 199 ? -14.323 0.343 -9.767 1.00 90.62 199 ASP A C 1
ATOM 1566 O O . ASP A 1 199 ? -14.234 -0.635 -10.521 1.00 90.62 199 ASP A O 1
ATOM 1570 N N . PRO A 1 200 ? -15.499 0.648 -9.189 1.00 91.50 200 PRO A N 1
ATOM 1571 C CA . PRO A 1 200 ? -16.684 -0.163 -9.401 1.00 91.50 200 PRO A CA 1
ATOM 1572 C C . PRO A 1 200 ? -17.278 0.071 -10.793 1.00 91.50 200 PRO A C 1
ATOM 1574 O O . PRO A 1 200 ? -17.529 1.201 -11.211 1.00 91.50 200 PRO A O 1
ATOM 1577 N N . VAL A 1 201 ? -17.617 -1.021 -11.470 1.00 92.81 201 VAL A N 1
ATOM 1578 C CA . VAL A 1 201 ? -18.421 -1.032 -12.693 1.00 92.81 201 VAL A CA 1
ATOM 1579 C C . VAL A 1 201 ? -19.771 -1.665 -12.378 1.00 92.81 201 VAL A C 1
ATOM 1581 O O . VAL A 1 201 ? -19.847 -2.811 -11.935 1.00 92.81 201 VAL A O 1
ATOM 1584 N N . ILE A 1 202 ? -20.853 -0.924 -12.606 1.00 95.38 202 ILE A N 1
ATOM 1585 C CA . ILE A 1 202 ? -22.217 -1.396 -12.348 1.00 95.38 202 ILE A CA 1
ATOM 1586 C C . ILE A 1 202 ? -22.762 -2.058 -13.617 1.00 95.38 202 ILE A C 1
ATOM 1588 O O . ILE A 1 202 ? -23.028 -1.387 -14.613 1.00 95.38 202 ILE A O 1
ATOM 1592 N N . ASP A 1 203 ? -22.974 -3.372 -13.569 1.00 95.06 203 ASP A N 1
ATOM 1593 C CA . ASP A 1 203 ? -23.637 -4.132 -14.629 1.00 95.06 203 ASP A CA 1
ATOM 1594 C C . ASP A 1 203 ? -25.098 -4.375 -14.236 1.00 95.06 203 ASP A C 1
ATOM 1596 O O . ASP A 1 203 ? -25.451 -5.340 -13.550 1.00 95.06 203 ASP A O 1
ATOM 1600 N N . ILE A 1 204 ? -25.962 -3.461 -14.683 1.00 95.81 204 ILE A N 1
ATOM 1601 C CA . ILE A 1 204 ? -27.403 -3.479 -14.394 1.00 95.81 204 ILE A CA 1
ATOM 1602 C C . ILE A 1 204 ? -28.073 -4.712 -15.015 1.00 95.81 204 ILE A C 1
ATOM 1604 O O . ILE A 1 204 ? -28.983 -5.280 -14.412 1.00 95.81 204 ILE A O 1
ATOM 1608 N N . SER A 1 205 ? -27.606 -5.161 -16.187 1.00 96.75 205 SER A N 1
ATOM 1609 C CA . SER A 1 205 ? -28.195 -6.302 -16.902 1.00 96.75 205 SER A CA 1
ATOM 1610 C C . SER A 1 205 ? -28.084 -7.600 -16.102 1.00 96.75 205 SER A C 1
ATOM 1612 O O . SER A 1 205 ? -29.006 -8.416 -16.105 1.00 96.75 205 SER A O 1
ATOM 1614 N N . LYS A 1 206 ? -26.985 -7.747 -15.353 1.00 96.31 206 LYS A N 1
ATOM 1615 C CA . LYS A 1 206 ? -26.719 -8.891 -14.474 1.00 96.31 206 LYS A CA 1
ATOM 1616 C C . LYS A 1 206 ? -26.938 -8.591 -12.992 1.00 96.31 206 LYS A C 1
ATOM 1618 O O . LYS A 1 206 ? -26.711 -9.471 -12.169 1.00 96.31 206 LYS A O 1
ATOM 1623 N N . LYS A 1 207 ? -27.396 -7.380 -12.646 1.00 96.94 207 LYS A N 1
ATOM 1624 C CA . LYS A 1 207 ? -27.601 -6.913 -11.262 1.00 96.94 207 LYS A CA 1
ATOM 1625 C C . LYS A 1 207 ? -26.364 -7.132 -10.377 1.00 96.94 207 LYS A C 1
ATOM 1627 O O . LYS A 1 207 ? -26.485 -7.598 -9.247 1.00 96.94 207 LYS A O 1
ATOM 1632 N N . GLN A 1 208 ? -25.181 -6.807 -10.894 1.00 96.88 208 GLN A N 1
ATOM 1633 C CA . GLN A 1 208 ? -23.912 -7.006 -10.191 1.00 96.88 208 GLN A CA 1
ATOM 1634 C C . GLN A 1 208 ? -23.041 -5.750 -10.230 1.00 96.88 208 GLN A C 1
ATOM 1636 O O . GLN A 1 208 ? -23.165 -4.913 -11.126 1.00 96.88 208 GLN A O 1
ATOM 1641 N N . VAL A 1 209 ? -22.123 -5.653 -9.271 1.00 94.75 209 VAL A N 1
ATOM 1642 C CA . VAL A 1 209 ? -21.033 -4.676 -9.281 1.00 94.75 209 VAL A CA 1
ATOM 1643 C C . VAL A 1 209 ? -19.734 -5.443 -9.469 1.00 94.75 209 VAL A C 1
ATOM 1645 O O . VAL A 1 209 ? -19.438 -6.365 -8.711 1.00 94.75 209 VAL A O 1
ATOM 1648 N N . ILE A 1 210 ? -18.977 -5.077 -10.494 1.00 93.06 210 ILE A N 1
ATOM 1649 C CA . ILE A 1 210 ? -17.641 -5.604 -10.748 1.00 93.06 210 ILE A CA 1
ATOM 1650 C C . ILE A 1 210 ? -16.659 -4.624 -10.125 1.00 93.06 210 ILE A C 1
ATOM 1652 O O . ILE A 1 210 ? -16.687 -3.437 -10.425 1.00 93.06 210 ILE A O 1
ATOM 1656 N N . SER A 1 211 ? -15.813 -5.127 -9.240 1.00 91.88 211 SER A N 1
ATOM 1657 C CA . SER A 1 211 ? -14.836 -4.343 -8.497 1.00 91.88 211 SER A CA 1
ATOM 1658 C C . SER A 1 211 ? -13.457 -4.673 -9.061 1.00 91.88 211 SER A C 1
ATOM 1660 O O . SER A 1 211 ? -13.068 -5.843 -9.086 1.00 91.88 211 SER A O 1
ATOM 1662 N N . ALA A 1 212 ? -12.752 -3.674 -9.586 1.00 92.00 212 ALA A N 1
ATOM 1663 C CA . ALA A 1 212 ? -11.447 -3.852 -10.212 1.00 92.00 212 ALA A CA 1
ATOM 1664 C C . ALA A 1 212 ? -10.532 -2.677 -9.876 1.00 92.00 212 ALA A C 1
ATOM 1666 O O . ALA A 1 212 ? -11.006 -1.578 -9.636 1.00 92.00 212 ALA A O 1
ATOM 1667 N N . HIS A 1 213 ? -9.229 -2.926 -9.857 1.00 93.75 213 HIS A N 1
ATOM 1668 C CA . HIS A 1 213 ? -8.193 -1.905 -9.778 1.00 93.75 213 HIS A CA 1
ATOM 1669 C C . HIS A 1 213 ? -6.872 -2.547 -10.213 1.00 93.75 213 HIS A C 1
ATOM 1671 O O . HIS A 1 213 ? -6.737 -3.774 -10.204 1.00 93.75 213 HIS A O 1
ATOM 1677 N N . CYS A 1 214 ? -5.865 -1.745 -10.543 1.00 93.00 214 CYS A N 1
ATOM 1678 C CA . CYS A 1 214 ? -4.522 -2.226 -10.872 1.00 93.00 214 CYS A CA 1
ATOM 1679 C C . CYS A 1 214 ? -3.714 -2.739 -9.661 1.00 93.00 214 CYS A C 1
ATOM 1681 O O . CYS A 1 214 ? -2.503 -2.882 -9.753 1.00 93.00 214 CYS A O 1
ATOM 1683 N N . ILE A 1 215 ? -4.343 -2.941 -8.499 1.00 93.00 215 ILE A N 1
ATOM 1684 C CA . ILE A 1 215 ? -3.713 -3.486 -7.290 1.00 93.00 215 ILE A CA 1
ATOM 1685 C C . ILE A 1 215 ? -4.704 -4.403 -6.592 1.00 93.00 215 ILE A C 1
ATOM 1687 O O . ILE A 1 215 ? -5.837 -4.008 -6.402 1.00 93.00 215 ILE A O 1
ATOM 1691 N N . MET A 1 216 ? -4.304 -5.592 -6.153 1.00 90.69 216 MET A N 1
ATOM 1692 C CA . MET A 1 216 ? -5.155 -6.461 -5.331 1.00 90.69 216 MET A CA 1
ATOM 1693 C C . MET A 1 216 ? -4.280 -7.306 -4.412 1.00 90.69 216 MET A C 1
ATOM 1695 O O . MET A 1 216 ? -3.225 -7.775 -4.837 1.00 90.69 216 MET A O 1
ATOM 1699 N N . SER A 1 217 ? -4.701 -7.510 -3.163 1.00 93.50 217 SER A N 1
ATOM 1700 C CA . SER A 1 217 ? -4.047 -8.482 -2.283 1.00 93.50 217 SER A CA 1
ATOM 1701 C C . SER A 1 217 ? -4.318 -9.896 -2.792 1.00 93.50 217 SER A C 1
ATOM 1703 O O . SER A 1 217 ? -5.459 -10.272 -3.056 1.00 93.50 217 SER A O 1
ATOM 1705 N N . THR A 1 218 ? -3.270 -10.702 -2.916 1.00 94.12 218 THR A N 1
ATOM 1706 C CA . THR A 1 218 ? -3.417 -12.131 -3.198 1.00 94.12 218 THR A CA 1
ATOM 1707 C C . THR A 1 218 ? -3.882 -12.901 -1.956 1.00 94.12 218 THR A C 1
ATOM 1709 O O . THR A 1 218 ? -4.482 -13.963 -2.092 1.00 94.12 218 THR A O 1
ATOM 1712 N N . CYS A 1 219 ? -3.700 -12.349 -0.753 1.00 92.44 219 CYS A N 1
ATOM 1713 C CA . CYS A 1 219 ? -4.166 -12.889 0.528 1.00 92.44 219 CYS A CA 1
ATOM 1714 C C . CYS A 1 219 ? -5.404 -12.134 1.064 1.00 92.44 219 CYS A C 1
ATOM 1716 O O . CYS A 1 219 ? -5.414 -11.655 2.197 1.00 92.44 219 CYS A O 1
ATOM 1718 N N . PHE A 1 220 ? -6.449 -11.984 0.242 1.00 85.62 220 PHE A N 1
ATOM 1719 C CA . PHE A 1 220 ? -7.628 -11.166 0.577 1.00 85.62 220 PHE A CA 1
ATOM 1720 C C . PHE A 1 220 ? -8.383 -11.637 1.836 1.00 85.62 220 PHE A C 1
ATOM 1722 O O . PHE A 1 220 ? -8.962 -10.824 2.550 1.00 85.62 220 PHE A O 1
ATOM 1729 N N . ASP A 1 221 ? -8.358 -12.936 2.148 1.00 87.31 221 ASP A N 1
ATOM 1730 C CA . ASP A 1 221 ? -8.979 -13.480 3.360 1.00 87.31 221 ASP A CA 1
ATOM 1731 C C . ASP A 1 221 ? -8.053 -13.425 4.603 1.00 87.31 221 ASP A C 1
ATOM 1733 O O . ASP A 1 221 ? -8.396 -13.954 5.662 1.00 87.31 221 ASP A O 1
ATOM 1737 N N . GLY A 1 222 ? -6.866 -12.820 4.474 1.00 85.00 222 GLY A N 1
ATOM 1738 C CA . GLY A 1 222 ? -5.854 -12.731 5.528 1.00 85.00 222 GLY A CA 1
ATOM 1739 C C . GLY A 1 222 ? -5.239 -14.074 5.947 1.00 85.00 222 GLY A C 1
ATOM 1740 O O . GLY A 1 222 ? -4.463 -14.113 6.903 1.00 85.00 222 GLY A O 1
ATOM 1741 N N . LYS A 1 223 ? -5.575 -15.183 5.272 1.00 87.44 223 LYS A N 1
ATOM 1742 C CA . LYS A 1 223 ? -5.199 -16.549 5.674 1.00 87.44 223 LYS A CA 1
ATOM 1743 C C . LYS A 1 223 ? -4.532 -17.330 4.549 1.00 87.44 223 LYS A C 1
ATOM 1745 O O . LYS A 1 223 ? -3.540 -18.016 4.800 1.00 87.44 223 LYS A O 1
ATOM 1750 N N . GLN A 1 224 ? -5.060 -17.249 3.332 1.00 90.62 224 GLN A N 1
ATOM 1751 C CA . GLN A 1 224 ? -4.623 -18.038 2.192 1.00 90.62 224 GLN A CA 1
ATOM 1752 C C . GLN A 1 224 ? -4.300 -17.164 0.978 1.00 90.62 224 GLN A C 1
ATOM 1754 O O . GLN A 1 224 ? -5.084 -16.336 0.520 1.00 90.62 224 GLN A O 1
ATOM 1759 N N . TYR A 1 225 ? -3.137 -17.438 0.391 1.00 92.62 225 TYR A N 1
ATOM 1760 C CA . TYR A 1 225 ? -2.736 -16.867 -0.886 1.00 92.62 225 TYR A CA 1
ATOM 1761 C C . TYR A 1 225 ? -3.534 -17.487 -2.035 1.00 92.62 225 TYR A C 1
ATOM 1763 O O . TYR A 1 225 ? -3.520 -18.703 -2.241 1.00 92.62 225 TYR A O 1
ATOM 1771 N N . ASN A 1 226 ? -4.191 -16.631 -2.808 1.00 92.75 226 ASN A N 1
ATOM 1772 C CA . ASN A 1 226 ? -4.901 -16.993 -4.021 1.00 92.75 226 ASN A CA 1
ATOM 1773 C C . ASN A 1 226 ? -3.932 -17.042 -5.211 1.00 92.75 226 ASN A C 1
ATOM 1775 O O . ASN A 1 226 ? -3.002 -16.230 -5.289 1.00 92.75 226 ASN A O 1
ATOM 1779 N N . PRO A 1 227 ? -4.147 -17.956 -6.174 1.00 93.12 227 PRO A N 1
ATOM 1780 C CA . PRO A 1 227 ? -3.374 -17.971 -7.406 1.00 93.12 227 PRO A CA 1
ATOM 1781 C C . PRO A 1 227 ? -3.517 -16.649 -8.162 1.00 93.12 227 PRO A C 1
ATOM 1783 O O . PRO A 1 227 ? -4.619 -16.124 -8.314 1.00 93.12 227 PRO A O 1
ATOM 1786 N N . TYR A 1 228 ? -2.411 -16.148 -8.703 1.00 94.94 228 TYR A N 1
ATOM 1787 C CA . TYR A 1 228 ? -2.394 -14.936 -9.518 1.00 94.94 228 TYR A CA 1
ATOM 1788 C C . TYR A 1 228 ? -1.578 -15.146 -10.790 1.00 94.94 228 TYR A C 1
ATOM 1790 O O . TYR A 1 228 ? -0.670 -15.977 -10.844 1.00 94.94 228 TYR A O 1
ATOM 1798 N N . TYR A 1 229 ? -1.897 -14.369 -11.820 1.00 96.69 229 TYR A N 1
ATOM 1799 C CA . TYR A 1 229 ? -1.111 -14.288 -13.045 1.00 96.69 229 TYR A CA 1
ATOM 1800 C C . TYR A 1 229 ? -0.469 -12.913 -13.134 1.00 96.69 229 TYR A C 1
ATOM 1802 O O . TYR A 1 229 ? -1.114 -11.920 -12.807 1.00 96.69 229 TYR A O 1
ATOM 1810 N N . PHE A 1 230 ? 0.754 -12.833 -13.652 1.00 97.12 230 PHE A N 1
ATOM 1811 C CA . PHE A 1 230 ? 1.316 -11.537 -14.021 1.00 97.12 230 PHE A CA 1
ATOM 1812 C C . PHE A 1 230 ? 0.570 -10.976 -15.229 1.00 97.12 230 PHE A C 1
ATOM 1814 O O . PHE A 1 230 ? 0.523 -11.630 -16.281 1.00 97.12 230 PHE A O 1
ATOM 1821 N N . ARG A 1 231 ? 0.023 -9.768 -15.072 1.00 96.25 231 ARG A N 1
ATOM 1822 C CA . ARG A 1 231 ? -0.666 -9.009 -16.117 1.00 96.25 231 ARG A CA 1
ATOM 1823 C C . ARG A 1 231 ? 0.046 -7.683 -16.361 1.00 96.25 231 ARG A C 1
ATOM 1825 O O . ARG A 1 231 ? 0.754 -7.176 -15.494 1.00 96.25 231 ARG A O 1
ATOM 1832 N N . THR A 1 232 ? -0.102 -7.125 -17.555 1.00 96.00 232 THR A N 1
ATOM 1833 C CA . THR A 1 232 ? 0.312 -5.739 -17.809 1.00 96.00 232 THR A CA 1
ATOM 1834 C C . THR A 1 232 ? -0.689 -4.774 -17.197 1.00 96.00 232 THR A C 1
ATOM 1836 O O . THR A 1 232 ? -1.885 -5.052 -17.201 1.00 96.00 232 THR A O 1
ATOM 1839 N N . HIS A 1 233 ? -0.213 -3.612 -16.763 1.00 93.62 233 HIS A N 1
ATOM 1840 C CA . HIS A 1 233 ? -1.076 -2.523 -16.318 1.00 93.62 233 HIS A CA 1
ATOM 1841 C C . HIS A 1 233 ? -2.090 -2.130 -17.388 1.00 93.62 233 HIS A C 1
ATOM 1843 O O . HIS A 1 233 ? -1.708 -1.907 -18.541 1.00 93.62 233 HIS A O 1
ATOM 1849 N N . THR A 1 234 ? -3.357 -2.018 -17.010 1.00 89.44 234 THR A N 1
ATOM 1850 C CA . THR A 1 234 ? -4.455 -1.826 -17.960 1.00 89.44 234 THR A CA 1
ATOM 1851 C C . THR A 1 234 ? -4.357 -0.485 -18.681 1.00 89.44 234 THR A C 1
ATOM 1853 O O . THR A 1 234 ? -4.443 -0.437 -19.901 1.00 89.44 234 THR A O 1
ATOM 1856 N N . GLU A 1 235 ? -4.098 0.600 -17.956 1.00 87.00 235 GLU A N 1
ATOM 1857 C CA . GLU A 1 235 ? -4.163 1.975 -18.461 1.00 87.00 235 GLU A CA 1
ATOM 1858 C C . GLU A 1 235 ? -2.980 2.321 -19.372 1.00 87.00 235 GLU A C 1
ATOM 1860 O O . GLU A 1 235 ? -3.051 3.257 -20.167 1.00 87.00 235 GLU A O 1
ATOM 1865 N N . THR A 1 236 ? -1.862 1.598 -19.245 1.00 89.44 236 THR A N 1
ATOM 1866 C CA . THR A 1 236 ? -0.622 1.897 -19.986 1.00 89.44 236 THR A CA 1
ATOM 1867 C C . THR A 1 236 ? -0.174 0.772 -20.908 1.00 89.44 236 THR A C 1
ATOM 1869 O O . THR A 1 236 ? 0.706 1.004 -21.740 1.00 89.44 236 THR A O 1
ATOM 1872 N N . HIS A 1 237 ? -0.729 -0.435 -20.751 1.00 91.00 237 HIS A N 1
ATOM 1873 C CA . HIS A 1 237 ? -0.285 -1.672 -21.400 1.00 91.00 237 HIS A CA 1
ATOM 1874 C C . HIS A 1 237 ? 1.222 -1.948 -21.232 1.00 91.00 237 HIS A C 1
ATOM 1876 O O . HIS A 1 237 ? 1.869 -2.532 -22.101 1.00 91.00 237 HIS A O 1
ATOM 1882 N N . LYS A 1 238 ? 1.808 -1.493 -20.116 1.00 90.44 238 LYS A N 1
ATOM 1883 C CA . LYS A 1 238 ? 3.244 -1.589 -19.809 1.00 90.44 238 LYS A CA 1
ATOM 1884 C C . LYS A 1 238 ? 3.460 -2.026 -18.363 1.00 90.44 238 LYS A C 1
ATOM 1886 O O . LYS A 1 238 ? 2.609 -1.811 -17.507 1.00 90.44 238 LYS A O 1
ATOM 1891 N N . GLY A 1 239 ? 4.640 -2.575 -18.075 1.00 92.69 239 GLY A N 1
ATOM 1892 C CA . GLY A 1 239 ? 4.999 -2.988 -16.717 1.00 92.69 239 GLY A CA 1
ATOM 1893 C C . GLY A 1 239 ? 4.115 -4.124 -16.198 1.00 92.69 239 GLY A C 1
ATOM 1894 O O . GLY A 1 239 ? 3.592 -4.908 -16.987 1.00 92.69 239 GLY A O 1
ATOM 1895 N N . VAL A 1 240 ? 3.961 -4.205 -14.876 1.00 95.38 240 VAL A N 1
ATOM 1896 C CA . VAL A 1 240 ? 3.116 -5.199 -14.198 1.00 95.38 240 VAL A CA 1
ATOM 1897 C C . VAL A 1 240 ? 2.038 -4.483 -13.395 1.00 95.38 240 VAL A C 1
ATOM 1899 O O . VAL A 1 240 ? 2.381 -3.620 -12.584 1.00 95.38 240 VAL A O 1
ATOM 1902 N N . GLY A 1 241 ? 0.782 -4.851 -13.647 1.00 86.56 241 GLY A N 1
ATOM 1903 C CA . GLY A 1 241 ? -0.410 -4.464 -12.888 1.00 86.56 241 GLY A CA 1
ATOM 1904 C C . GLY A 1 241 ? -0.937 -5.633 -12.072 1.00 86.56 241 GLY A C 1
ATOM 1905 O O . GLY A 1 241 ? -0.709 -6.791 -12.496 1.00 86.56 241 GLY A O 1
#

pLDDT: mean 91.42, std 9.96, range [52.94, 98.69]

InterPro domains:
  IPR009015 L-fucose isomerase, N-terminal/central domain superfamily [SSF53743] (68-196)
  IPR055390 L-arabinose isomerase, central domain [PF24856] (72-181)

Mean predicted aligned error: 5.34 Å

Sequence (241 aa):
GLRASGVKVLSVSSSEPNDLIEPLNTIKTIADLKLLRLLVVRDLEHNNAKYDPRMYEPRWIGPAYQRLLKQIFGITIEFATFKELISYYDKIKDSQTQAEYKKFLEGSAGIKEPSKKDIFKAVKMYLVVKRLMEAKNANGFTIDCLSSIKENKLPTIPCLAISRLNDMGFPSACEGDIDTVISNAISLYLTGHPGFQSDPVIDISKKQVISAHCIMSTCFDGKQYNPYYFRTHTETHKGVG

Radius of gyration: 20.03 Å; Cα contacts (8 Å, |Δi|>4): 382; chains: 1; bounding box: 50×47×57 Å

Organism: NCBI:txid412755

Nearest PDB structures (foldseek):
  4f2d-assembly1_A  TM=7.469E-01  e=2.206E-09  Escherichia coli K-12
  2a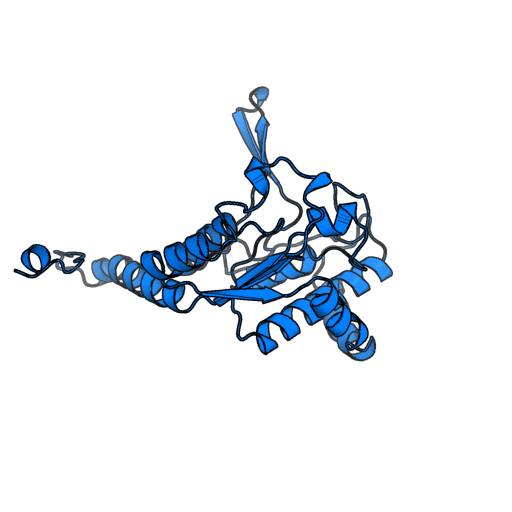jt-assembly1_A  TM=7.614E-01  e=1.523E-08  Escherichia coli
  7cx7-assembly1_D-2  TM=7.256E-01  e=1.355E-08  Geobacillus kaustophilus HTA426
  7cxo-assembly1_C  TM=7.340E-01  e=6.208E-08  Alicyclobacillus sp. TP7
  8t7d-assembly2_C  TM=1.671E-01  e=3.023E-01  Homo sapiens

Solvent-accessible surface area (backbone atoms only — not comparable to full-atom values): 13395 Å² total; per-residue (Å²): 106,65,65,82,72,73,46,90,79,88,86,82,90,73,94,54,77,72,73,48,51,65,61,51,39,52,55,48,29,55,53,52,40,40,68,35,23,33,33,39,37,45,70,85,83,69,72,63,92,82,52,64,78,85,54,75,62,42,79,80,74,39,74,69,34,52,49,47,41,33,70,76,49,37,30,45,78,45,82,40,35,59,68,57,54,48,57,44,49,76,66,57,52,67,78,75,32,50,65,58,39,50,50,54,59,72,67,34,77,44,73,77,69,42,51,75,67,34,50,46,47,23,46,38,44,27,55,29,52,51,51,50,28,59,75,67,67,30,59,24,42,26,29,34,54,58,63,32,60,78,67,65,70,56,102,48,55,57,26,55,27,40,14,52,34,26,52,71,71,25,30,40,35,62,62,46,39,59,68,57,20,51,51,20,38,54,43,24,55,64,70,57,24,44,50,76,68,65,55,74,43,80,40,73,93,76,73,44,73,50,72,43,58,61,43,57,42,46,23,48,77,53,77,53,77,52,83,44,62,46,30,37,20,82,94,73,70,47,36,37,49